Protein AF-A0A2W6ADD4-F1 (afdb_monomer)

Radius of gyration: 26.76 Å; Cα contacts (8 Å, |Δi|>4): 278; chains: 1; bounding box: 61×41×85 Å

Sequence (316 aa):
MDDDNEQGGQELDAAQREQVRQRAAQQLQIGQSLIGGGDAVAALSALTEAAYLFIGLRDEAAGEALNSLVGYIQDMGEEPFDTASQQMDEQHRAMLDQLVALLQQMEENEDEGPETAADLSPEVKAELLARGGQQLAEGREAASNGENGAALNSLVEAAAIYIALDDEHKEEALAAFVSLLQGLQPDDLNHLASQLDEQHQRWMMGIMSLLQQRTIEEHGPEIREAARNSLAQAQATEQAGDNSKALGLYAEAFSNAASLQDGELANQVLTSFGAMADRIGPGELAQAHEGLDERGKVAFQMLLSALAELRDPAKM

Foldseek 3Di:
DDDPPPPPDPPQPPVRLVVLLVQLVVLLVQLVVCQVVPLLLSNLLSLLSSLLSCVVSVHPCNVVSLCSNVVSDVVCDDVSNVVSLVVHPPVSNVSVVVVVVVVVVVVVCVVVVVPQLVNDDPVRLVVLLVLLVVLLVQLLVCLVVVVLLSNLQSLLSSLLSCVRHPPVCNVVSLVSNVVSVVVDDPVVVVVSLVVDDPVSVVSVVVSVVVVLVVCCVVCVVVLLVLLVVLQVVLVVCVVVVNNLSSLLSLLSSLVSCVSNVVVVSNVVSLVVVVVSCVVVDDVVLVVSLVVDDPSSVVSSVVSVVVNVVVVDPVND

Mean predicted aligned error: 16.84 Å

Nearest PDB structures (foldseek):
  6zc9-assembly1_A  TM=1.865E-01  e=6.544E-01  Homo sapiens
  6u1s-assembly1_A  TM=1.643E-01  e=1.856E+00  synthetic construct
  6gkf-assembly2_C  TM=1.783E-01  e=2.866E+00  Homo sapiens
  6bqt-assembly3_H  TM=2.008E-01  e=4.426E+00  Homo sapiens
  9f0l-assembly1_A  TM=1.645E-01  e=3.411E+00  synthetic construct

Secondary structure (DSSP, 8-state):
---S---S-----HHHHHHHHHHHHHHHHHHHHHTTTS-HHHHHHHHHHHHHHHHHHT-TTHHHHHHHHHHHHHHH-HHHHHHHHHHS-HHHHHHHHHHHHHHHHHHHTTTTSTT-TTTS-HHHHHHHHHHHHHHHHHHHHHHHTT-HHHHHHHHHHHHHHHHHH-HHHHHHHHHHHHHHHHHS-HHHHHHHHTTS-HHHHHHHHHHHHHHHHHHHHHHHHHHHHHHHHHHHHHHHHHHTT-HHHHHHHHHHHHHHHHHTT-HHHHHHHHHHHHHHHHHHHHHHHHHHHHTS-HHHHHHHHHHHHHHHHHT-TTT-

Solvent-accessible surface area (backbone atoms only — not comparable to full-atom values): 16666 Å² total; per-residue (Å²): 144,83,88,86,84,84,81,87,66,80,78,66,51,76,69,54,46,51,52,50,50,54,52,20,53,51,24,34,53,52,12,59,67,28,62,92,65,78,47,62,39,62,20,50,45,25,18,41,51,13,22,55,46,23,54,76,67,72,40,81,62,22,59,58,26,42,51,53,39,52,52,51,50,62,74,56,33,68,72,57,43,57,57,29,54,71,67,38,56,73,66,50,36,53,49,41,54,50,50,51,52,49,50,50,50,47,46,60,44,48,79,50,35,82,66,48,62,85,70,48,52,74,67,59,47,50,51,50,51,52,50,22,54,49,25,40,52,51,12,52,51,27,46,76,71,68,37,56,61,61,11,47,54,26,22,45,52,14,27,53,44,21,68,60,65,33,79,82,55,23,61,58,31,47,52,53,41,51,54,52,59,74,72,50,54,75,70,54,49,57,56,46,60,73,68,48,52,77,65,56,46,52,46,45,52,52,52,52,50,52,52,48,51,50,48,38,71,76,43,33,71,58,40,50,50,49,19,52,51,28,40,54,50,13,55,55,32,41,77,71,68,41,54,52,62,16,51,52,25,38,18,51,16,31,48,36,17,56,72,62,67,37,63,68,58,30,49,53,40,48,51,54,48,50,60,48,50,70,72,60,38,72,66,52,53,51,55,28,49,72,71,41,54,75,70,46,36,54,32,38,52,51,50,52,51,54,49,50,58,77,65,36,76,92,79,110

Structure (mmCIF, N/CA/C/O backbone):
data_AF-A0A2W6ADD4-F1
#
_entry.id   AF-A0A2W6ADD4-F1
#
loop_
_atom_site.group_PDB
_atom_site.id
_atom_site.type_symbol
_atom_site.label_atom_id
_atom_site.label_alt_id
_atom_site.label_comp_id
_atom_site.label_asym_id
_atom_site.label_entity_id
_atom_site.label_seq_id
_atom_site.pdbx_PDB_ins_code
_atom_site.Cartn_x
_atom_site.Cartn_y
_atom_site.Cartn_z
_atom_site.occupancy
_atom_site.B_iso_or_equiv
_atom_site.auth_seq_id
_atom_site.auth_comp_id
_atom_site.auth_asym_id
_atom_site.auth_atom_id
_atom_site.pdbx_PDB_model_num
ATOM 1 N N . MET A 1 1 ? 9.148 22.651 -47.128 1.00 50.41 1 MET A N 1
ATOM 2 C CA . MET A 1 1 ? 7.681 22.601 -46.937 1.00 50.41 1 MET A CA 1
ATOM 3 C C . MET A 1 1 ? 7.554 21.736 -45.718 1.00 50.41 1 MET A C 1
ATOM 5 O O . MET A 1 1 ? 7.445 20.526 -45.824 1.00 50.41 1 MET A O 1
ATOM 9 N N . ASP A 1 2 ? 7.761 22.399 -44.600 1.00 58.34 2 ASP A N 1
ATOM 10 C CA . ASP A 1 2 ? 7.870 21.893 -43.245 1.00 58.34 2 ASP A CA 1
ATOM 11 C C . ASP A 1 2 ? 7.025 22.925 -42.497 1.00 58.34 2 ASP A C 1
ATOM 13 O O . ASP A 1 2 ? 7.328 24.100 -42.704 1.00 58.34 2 ASP A O 1
ATOM 17 N N . ASP A 1 3 ? 5.905 22.519 -41.873 1.00 50.41 3 ASP A N 1
ATOM 18 C CA . ASP A 1 3 ? 5.153 23.276 -40.833 1.00 50.41 3 ASP A CA 1
ATOM 19 C C . ASP A 1 3 ? 3.720 22.752 -40.510 1.00 50.41 3 ASP A C 1
ATOM 21 O O . ASP A 1 3 ? 3.042 23.376 -39.705 1.00 50.41 3 ASP A O 1
ATOM 25 N N . ASP A 1 4 ? 3.225 21.611 -41.028 1.00 51.16 4 ASP A N 1
ATOM 26 C CA . ASP A 1 4 ? 1.797 21.227 -40.820 1.00 51.16 4 ASP A CA 1
ATOM 27 C C . ASP A 1 4 ? 1.523 19.935 -40.009 1.00 51.16 4 ASP A C 1
ATOM 29 O O . ASP A 1 4 ? 0.390 19.462 -39.984 1.00 51.16 4 ASP A O 1
ATOM 33 N N . ASN A 1 5 ? 2.506 19.361 -39.300 1.00 44.50 5 ASN A N 1
ATOM 34 C CA . ASN A 1 5 ? 2.311 18.115 -38.525 1.00 44.50 5 ASN A CA 1
ATOM 35 C C . ASN A 1 5 ? 2.503 18.255 -36.998 1.00 44.50 5 ASN A C 1
ATOM 37 O O . ASN A 1 5 ? 2.813 17.282 -36.316 1.00 44.50 5 ASN A O 1
ATOM 41 N N . GLU A 1 6 ? 2.254 19.445 -36.442 1.00 40.25 6 GLU A N 1
ATOM 42 C CA . GLU A 1 6 ? 2.190 19.704 -34.988 1.00 40.25 6 GLU A CA 1
ATOM 43 C C . GLU A 1 6 ? 0.741 19.724 -34.446 1.00 40.25 6 GLU A C 1
ATOM 45 O O . GLU A 1 6 ? 0.401 20.484 -33.544 1.00 40.25 6 GLU A O 1
ATOM 50 N N . GLN A 1 7 ? -0.157 18.892 -34.987 1.00 41.12 7 GLN A N 1
ATOM 51 C CA . GLN A 1 7 ? -1.558 18.792 -34.530 1.00 41.12 7 GLN A CA 1
ATOM 52 C C . GLN A 1 7 ? -1.854 17.546 -33.670 1.00 41.12 7 GLN A C 1
ATOM 54 O O . GLN A 1 7 ? -2.995 17.107 -33.576 1.00 41.12 7 GLN A O 1
ATOM 59 N N . GLY A 1 8 ? -0.835 16.975 -33.019 1.00 41.28 8 GLY A N 1
ATOM 60 C CA . GLY A 1 8 ? -0.955 15.763 -32.192 1.00 41.28 8 GLY A CA 1
ATOM 61 C C . GLY A 1 8 ? -1.254 15.981 -30.703 1.00 41.28 8 GLY A C 1
ATOM 62 O O . GLY A 1 8 ? -1.377 15.012 -29.964 1.00 41.28 8 GLY A O 1
ATOM 63 N N . GLY A 1 9 ? -1.374 17.223 -30.235 1.00 45.94 9 GLY A N 1
ATOM 64 C CA . GLY A 1 9 ? -1.637 17.491 -28.824 1.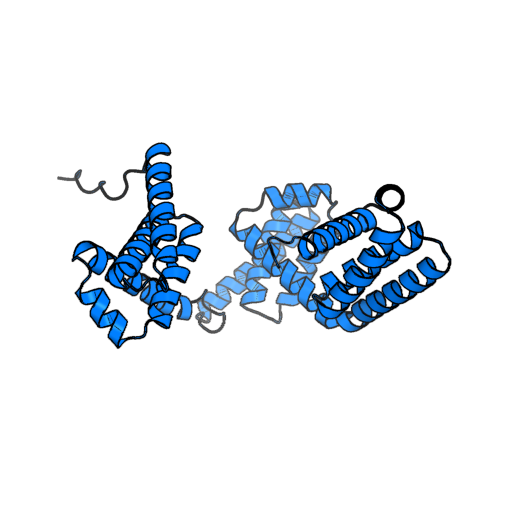00 45.94 9 GLY A CA 1
ATOM 65 C C . GLY A 1 9 ? -1.811 18.972 -28.555 1.00 45.94 9 GLY A C 1
ATOM 66 O O . GLY A 1 9 ? -0.893 19.625 -28.072 1.00 45.94 9 GLY A O 1
ATOM 67 N N . GLN A 1 10 ? -2.994 19.517 -28.846 1.00 50.41 10 GLN A N 1
ATOM 68 C CA . GLN A 1 10 ? -3.414 20.679 -28.069 1.00 50.41 10 GLN A CA 1
ATOM 69 C C . GLN A 1 10 ? -3.509 20.199 -26.623 1.00 50.41 10 GLN A C 1
ATOM 71 O O . GLN A 1 10 ? -4.363 19.370 -26.308 1.00 50.41 10 GLN A O 1
ATOM 76 N N . GLU A 1 11 ? -2.602 20.663 -25.762 1.00 58.38 11 GLU A N 1
ATOM 77 C CA . GLU A 1 11 ? -2.803 20.555 -24.323 1.00 58.38 11 GLU A CA 1
ATOM 78 C C . GLU A 1 11 ? -4.157 21.195 -24.024 1.00 58.38 11 GLU A C 1
ATOM 80 O O . GLU A 1 11 ? -4.334 22.407 -24.164 1.00 58.38 11 GLU A O 1
ATOM 85 N N . LEU A 1 12 ? -5.138 20.354 -23.694 1.00 66.31 12 LEU A N 1
ATOM 86 C CA . LEU A 1 12 ? -6.434 20.811 -23.226 1.00 66.31 12 LEU A CA 1
ATOM 87 C C . LEU A 1 12 ? -6.174 21.727 -22.032 1.00 66.31 12 LEU A C 1
ATOM 89 O O . LEU A 1 12 ? -5.508 21.328 -21.069 1.00 66.31 12 LEU A O 1
ATOM 93 N N . ASP A 1 13 ? -6.692 22.951 -22.092 1.00 85.12 13 ASP A N 1
ATOM 94 C CA . ASP A 1 13 ? -6.593 23.846 -20.949 1.00 85.12 13 ASP A CA 1
ATOM 95 C C . ASP A 1 13 ? -7.311 23.228 -19.731 1.00 85.12 13 ASP A C 1
ATOM 97 O O . ASP A 1 13 ? -8.134 22.312 -19.848 1.00 85.12 13 ASP A O 1
ATOM 101 N N . ALA A 1 14 ? -6.984 23.702 -18.527 1.00 80.75 14 ALA A N 1
ATOM 102 C CA . ALA A 1 14 ? -7.503 23.113 -17.292 1.00 80.75 14 ALA A CA 1
ATOM 103 C C . ALA A 1 14 ? -9.046 23.077 -17.235 1.00 80.75 14 ALA A C 1
ATOM 105 O O . ALA A 1 14 ? -9.615 22.166 -16.635 1.00 80.75 14 ALA A O 1
ATOM 106 N N . ALA A 1 15 ? -9.728 24.031 -17.880 1.00 83.94 15 ALA A N 1
ATOM 107 C CA . ALA A 1 15 ? -11.186 24.072 -17.916 1.00 83.94 15 ALA A CA 1
ATOM 108 C C . ALA A 1 15 ? -11.756 23.024 -18.883 1.00 83.94 15 ALA A C 1
ATOM 110 O O . ALA A 1 15 ? -12.748 22.370 -18.564 1.00 83.94 15 ALA A O 1
ATOM 111 N N . GLN A 1 16 ? -11.118 22.829 -20.037 1.00 83.44 16 GLN A N 1
ATOM 112 C CA . GLN A 1 16 ? -11.485 21.792 -20.998 1.00 83.44 16 GLN A CA 1
ATOM 113 C C . GLN A 1 16 ? -11.242 20.389 -20.436 1.00 83.44 16 GLN A C 1
ATOM 115 O O . GLN A 1 16 ? -12.119 19.536 -20.559 1.00 83.44 16 GLN A O 1
ATOM 120 N N . ARG A 1 17 ? -10.109 20.151 -19.759 1.00 85.94 17 ARG A N 1
ATOM 121 C CA . ARG A 1 17 ? -9.836 18.857 -19.103 1.00 85.94 17 ARG A CA 1
ATOM 122 C C . ARG A 1 17 ? -10.906 18.506 -18.079 1.00 85.94 17 ARG A C 1
ATOM 124 O O . ARG A 1 17 ? -11.413 17.390 -18.102 1.00 85.94 17 ARG A O 1
ATOM 131 N N . GLU A 1 18 ? -11.300 19.458 -17.235 1.00 91.44 18 GLU A N 1
ATOM 132 C CA . GLU A 1 18 ? -12.331 19.215 -16.222 1.00 91.44 18 GLU A CA 1
ATOM 133 C C . GLU A 1 18 ? -13.717 18.977 -16.847 1.00 91.44 18 GLU A C 1
ATOM 135 O O . GLU A 1 18 ? -14.455 18.113 -16.381 1.00 91.44 18 GLU A O 1
ATOM 140 N N . GLN A 1 19 ? -14.067 19.660 -17.944 1.00 92.12 19 GLN A N 1
ATOM 141 C CA . GLN A 1 19 ? -15.311 19.376 -18.678 1.00 92.12 19 GLN A CA 1
ATOM 142 C C . GLN A 1 19 ? -15.322 17.963 -19.273 1.00 92.12 19 GLN A C 1
ATOM 144 O O . GLN A 1 19 ? -16.330 17.259 -19.183 1.00 92.12 19 GLN A O 1
ATOM 149 N N . VAL A 1 20 ? -14.203 17.533 -19.864 1.00 90.25 20 VAL A N 1
ATOM 150 C CA . VAL A 1 20 ? -14.056 16.172 -20.397 1.00 90.25 20 VAL A CA 1
ATOM 151 C C . VAL A 1 20 ? -14.121 15.145 -19.264 1.00 90.25 20 VAL A C 1
ATOM 153 O O . VAL A 1 20 ? -14.808 14.136 -19.410 1.00 90.25 20 VAL A O 1
ATOM 156 N N . ARG A 1 21 ? -13.506 15.433 -18.111 1.00 93.88 21 ARG A N 1
ATOM 157 C CA . ARG A 1 21 ? -13.534 14.572 -16.920 1.00 93.88 21 ARG A CA 1
ATOM 158 C C . ARG A 1 21 ? -14.950 14.404 -16.372 1.00 93.88 21 ARG A C 1
ATOM 160 O O . ARG A 1 21 ? -15.384 13.287 -16.114 1.00 93.88 21 ARG A O 1
ATOM 167 N N . GLN A 1 22 ? -15.704 15.498 -16.253 1.00 95.69 22 GLN A N 1
ATOM 168 C CA . GLN A 1 22 ? -17.101 15.466 -15.805 1.00 95.69 22 GLN A CA 1
ATOM 169 C C . GLN A 1 22 ? -17.994 14.680 -16.767 1.00 95.69 22 GLN A C 1
ATOM 171 O O . GLN A 1 22 ? -18.840 13.906 -16.321 1.00 95.69 22 GLN A O 1
ATOM 176 N N . ARG A 1 23 ? -17.781 14.829 -18.081 1.00 95.44 23 ARG A N 1
ATOM 177 C CA . ARG A 1 23 ? -18.477 14.026 -19.095 1.00 95.44 23 ARG A CA 1
ATOM 178 C C . ARG A 1 23 ? -18.142 12.540 -18.960 1.00 95.44 23 ARG A C 1
ATOM 180 O O . ARG A 1 23 ? -19.059 11.727 -18.977 1.00 95.44 23 ARG A O 1
ATOM 187 N N . ALA A 1 24 ? -16.867 12.189 -18.804 1.00 93.19 24 ALA A N 1
ATOM 188 C CA . ALA A 1 24 ? -16.433 10.804 -18.629 1.00 93.19 24 ALA A CA 1
ATOM 189 C C . ALA A 1 24 ? -17.061 10.170 -17.375 1.00 93.19 24 ALA A C 1
ATOM 191 O O . ALA A 1 24 ? -17.636 9.087 -17.451 1.00 93.19 24 ALA A O 1
ATOM 192 N N . ALA A 1 25 ? -17.063 10.895 -16.250 1.00 94.19 25 ALA A N 1
ATOM 193 C CA . ALA A 1 25 ? -17.703 10.457 -15.010 1.00 94.19 25 ALA A CA 1
ATOM 194 C C . ALA A 1 25 ? -19.222 10.274 -15.164 1.00 94.19 25 ALA A C 1
ATOM 196 O O . ALA A 1 25 ? -19.788 9.304 -14.661 1.00 94.19 25 ALA A O 1
ATOM 197 N N . GLN A 1 26 ? -19.891 11.177 -15.888 1.00 96.19 26 GLN A N 1
ATOM 198 C CA . GLN A 1 26 ? -21.316 11.044 -16.182 1.00 96.19 26 GLN A CA 1
ATOM 199 C C . GLN A 1 26 ? -21.600 9.797 -17.029 1.00 96.19 26 GLN A C 1
ATOM 201 O O . GLN A 1 26 ? -22.556 9.078 -16.742 1.00 96.19 26 GLN A O 1
ATOM 206 N N . GLN A 1 27 ? -20.774 9.520 -18.042 1.00 95.69 27 GLN A N 1
ATOM 207 C CA . GLN A 1 27 ? -20.933 8.328 -18.876 1.00 95.69 27 GLN A CA 1
ATOM 208 C C . GLN A 1 27 ? -20.679 7.038 -18.095 1.00 95.69 27 GLN A C 1
ATOM 210 O O . GLN A 1 27 ? -21.432 6.079 -18.255 1.00 95.69 27 GLN A O 1
ATOM 215 N N . LEU A 1 28 ? -19.706 7.033 -17.180 1.00 95.25 28 LEU A N 1
ATOM 216 C CA . LEU A 1 28 ? -19.462 5.895 -16.297 1.00 95.25 28 LEU A CA 1
ATOM 217 C C . LEU A 1 28 ? -20.690 5.590 -15.426 1.00 95.25 28 LEU A C 1
ATOM 219 O O . LEU A 1 28 ? -21.149 4.450 -15.386 1.00 95.25 28 LEU A O 1
ATOM 223 N N . GLN A 1 29 ? -21.278 6.615 -14.800 1.00 95.25 29 GLN A N 1
ATOM 224 C CA . GLN A 1 29 ? -22.491 6.465 -13.986 1.00 95.25 29 GLN A CA 1
ATOM 225 C C . GLN A 1 29 ? -23.691 5.978 -14.807 1.00 95.25 29 GLN A C 1
ATOM 227 O O . GLN A 1 29 ? -24.444 5.120 -14.345 1.00 95.25 29 GLN A O 1
ATOM 232 N N . ILE A 1 30 ? -23.874 6.503 -16.026 1.00 94.00 30 ILE A N 1
ATOM 233 C CA . ILE A 1 30 ? -24.927 6.044 -16.943 1.00 94.00 30 ILE A CA 1
ATOM 234 C C . ILE A 1 30 ? -24.711 4.566 -17.262 1.00 94.00 30 ILE A C 1
ATOM 236 O O . ILE A 1 30 ? -25.624 3.769 -17.056 1.00 94.00 30 ILE A O 1
ATOM 240 N N . GLY A 1 31 ? -23.502 4.201 -17.691 1.00 92.81 31 GLY A N 1
ATOM 241 C CA . GLY A 1 31 ? -23.127 2.831 -18.015 1.00 92.81 31 GLY A CA 1
ATOM 242 C C . GLY A 1 31 ? -23.414 1.868 -16.867 1.00 92.81 31 GLY A C 1
ATOM 243 O O . GLY A 1 31 ? -24.175 0.922 -17.048 1.00 92.81 31 GLY A O 1
ATOM 244 N N . GLN A 1 32 ? -22.910 2.168 -15.666 1.00 92.88 32 GLN A N 1
ATOM 245 C CA . GLN A 1 32 ? -23.131 1.365 -14.457 1.00 92.88 32 GLN A CA 1
ATOM 246 C C . GLN A 1 32 ? -24.617 1.244 -14.088 1.00 92.88 32 GLN A C 1
ATOM 248 O O . GLN A 1 32 ? -25.069 0.167 -13.708 1.00 92.88 32 GLN A O 1
ATOM 253 N N . SER A 1 33 ? -25.406 2.314 -14.240 1.00 94.12 33 SER A N 1
ATOM 254 C CA . SER A 1 33 ? -26.847 2.278 -13.943 1.00 94.12 33 SER A CA 1
ATOM 255 C C . SER A 1 33 ? -27.655 1.390 -14.897 1.00 94.12 33 SER A C 1
ATOM 257 O O . SER A 1 33 ? -28.749 0.944 -14.548 1.00 94.12 33 SER A O 1
ATOM 259 N N . LEU A 1 34 ? -27.131 1.144 -16.101 1.00 90.75 34 LEU A N 1
ATOM 260 C CA . LEU A 1 34 ? -27.766 0.320 -17.128 1.00 90.75 34 LEU A CA 1
ATOM 261 C C . LEU A 1 34 ? -27.364 -1.161 -17.023 1.00 90.75 34 LEU A C 1
ATOM 263 O O . LEU A 1 34 ? -28.050 -2.018 -17.593 1.00 90.75 34 LEU A O 1
ATOM 267 N N . ILE A 1 35 ? -26.321 -1.486 -16.249 1.00 88.19 35 ILE A N 1
ATOM 268 C CA . ILE A 1 35 ? -25.943 -2.866 -15.920 1.00 88.19 35 ILE A CA 1
ATOM 269 C C . ILE A 1 35 ? -27.093 -3.507 -15.125 1.00 88.19 35 ILE A C 1
ATOM 271 O O . ILE A 1 35 ? -27.496 -3.031 -14.067 1.00 88.19 35 ILE A O 1
ATOM 275 N N . GLY A 1 36 ? -27.679 -4.577 -15.671 1.00 77.25 36 GLY A N 1
ATOM 276 C CA . GLY A 1 36 ? -28.875 -5.231 -15.116 1.00 77.25 36 GLY A CA 1
ATOM 277 C C . GLY A 1 36 ? -30.218 -4.596 -15.516 1.00 77.25 36 GLY A C 1
ATOM 278 O O . GLY A 1 36 ? -31.266 -5.178 -15.239 1.00 77.25 36 GLY A O 1
ATOM 279 N N . GLY A 1 37 ? -30.206 -3.447 -16.207 1.00 72.56 37 GLY A N 1
ATOM 280 C CA . GLY A 1 37 ? -31.395 -2.710 -16.665 1.00 72.56 37 GLY A CA 1
ATOM 281 C C . GLY A 1 37 ? -31.945 -3.120 -18.041 1.00 72.56 37 GLY A C 1
ATOM 282 O O . GLY A 1 37 ? -33.070 -2.754 -18.378 1.00 72.56 37 GLY A O 1
ATOM 283 N N . GLY A 1 38 ? -31.194 -3.908 -18.820 1.00 72.50 38 GLY A N 1
ATOM 284 C CA . GLY A 1 38 ? -31.666 -4.579 -20.043 1.00 72.50 38 GLY A CA 1
ATOM 285 C C . GLY A 1 38 ? -31.328 -3.913 -21.386 1.00 72.50 38 GLY A C 1
ATOM 286 O O . GLY A 1 38 ? -31.614 -4.514 -22.419 1.00 72.50 38 GLY A O 1
ATOM 287 N N . ASP A 1 39 ? -30.699 -2.734 -21.404 1.00 90.06 39 ASP A N 1
ATOM 288 C CA . ASP A 1 39 ? -30.216 -2.089 -22.639 1.00 90.06 39 ASP A CA 1
ATOM 289 C C . ASP A 1 39 ? -28.691 -2.225 -22.762 1.00 90.06 39 ASP A C 1
ATOM 291 O O . ASP A 1 39 ? -27.919 -1.347 -22.370 1.00 90.06 39 ASP A O 1
ATOM 295 N N . ALA A 1 40 ? -28.269 -3.379 -23.281 1.00 89.94 40 ALA A N 1
ATOM 296 C CA . ALA A 1 40 ? -26.863 -3.738 -23.441 1.00 89.94 40 ALA A CA 1
ATOM 297 C C . ALA A 1 40 ? -26.096 -2.786 -24.368 1.00 89.94 40 ALA A C 1
ATOM 299 O O . ALA A 1 40 ? -24.922 -2.513 -24.130 1.00 89.94 40 ALA A O 1
ATOM 300 N N . VAL A 1 41 ? -26.761 -2.251 -25.396 1.00 93.88 41 VAL A N 1
ATOM 301 C CA . VAL A 1 41 ? -26.143 -1.330 -26.358 1.00 93.88 41 VAL A CA 1
ATOM 302 C C . VAL A 1 41 ? -25.855 0.006 -25.683 1.00 93.88 41 VAL A C 1
ATOM 304 O O . VAL A 1 41 ? -24.739 0.509 -25.773 1.00 93.88 41 VAL A O 1
ATOM 307 N N . ALA A 1 42 ? -26.828 0.566 -24.959 1.00 91.25 42 ALA A N 1
ATOM 308 C CA . ALA A 1 42 ? -26.635 1.824 -24.245 1.00 91.25 42 ALA A CA 1
ATOM 309 C C . ALA A 1 42 ? -25.587 1.705 -23.125 1.00 91.25 42 ALA A C 1
ATOM 311 O O . ALA A 1 42 ? -24.764 2.608 -22.962 1.00 91.25 42 ALA A O 1
ATOM 312 N N . ALA A 1 43 ? -25.582 0.586 -22.392 1.00 91.81 43 ALA A N 1
ATOM 313 C CA . ALA A 1 43 ? -24.580 0.312 -21.365 1.00 91.81 43 ALA A CA 1
ATOM 314 C C . ALA A 1 43 ? -23.165 0.219 -21.960 1.00 91.81 43 ALA A C 1
ATOM 316 O O . ALA A 1 43 ? -22.262 0.914 -21.493 1.00 91.81 43 ALA A O 1
ATOM 317 N N . LEU A 1 44 ? -22.977 -0.571 -23.027 1.00 92.00 44 LEU A N 1
ATOM 318 C CA . LEU A 1 44 ? -21.680 -0.705 -23.696 1.00 92.00 44 LEU A CA 1
ATOM 319 C C . LEU A 1 44 ? -21.192 0.624 -24.276 1.00 92.00 44 LEU A C 1
ATOM 321 O O . LEU A 1 44 ? -20.032 0.973 -24.069 1.00 92.00 44 LEU A O 1
ATOM 325 N N . SER A 1 45 ? -22.054 1.395 -24.943 1.00 92.56 45 SER A N 1
ATOM 326 C CA . SER A 1 45 ? -21.678 2.702 -25.499 1.00 92.56 45 SER A CA 1
ATOM 327 C C . SER A 1 45 ? -21.222 3.684 -24.419 1.00 92.56 45 SER A C 1
ATOM 329 O O . SER A 1 45 ? -20.177 4.315 -24.577 1.00 92.56 45 SER A O 1
ATOM 331 N N . ALA A 1 46 ? -21.952 3.777 -23.304 1.00 92.00 46 ALA A N 1
ATOM 332 C CA . ALA A 1 46 ? -21.611 4.685 -22.210 1.00 92.00 46 ALA A CA 1
ATOM 333 C C . ALA A 1 46 ? -20.301 4.283 -21.507 1.00 92.00 46 ALA A C 1
ATOM 335 O O . ALA A 1 46 ? -19.438 5.129 -21.276 1.00 92.00 46 ALA A O 1
ATOM 336 N N . LEU A 1 47 ? -20.107 2.989 -21.222 1.00 90.75 47 LEU A N 1
ATOM 337 C CA . LEU A 1 47 ? -18.877 2.487 -20.596 1.00 90.75 47 LEU A CA 1
ATOM 338 C C . LEU A 1 47 ? -17.655 2.636 -21.517 1.00 90.75 47 LEU A C 1
ATOM 340 O O . LEU A 1 47 ? -16.589 3.052 -21.064 1.00 90.75 47 LEU A O 1
ATOM 344 N N . THR A 1 48 ? -17.823 2.372 -22.816 1.00 90.50 48 THR A N 1
ATOM 345 C CA . THR A 1 48 ? -16.783 2.563 -23.840 1.00 90.50 48 THR A CA 1
ATOM 346 C C . THR A 1 48 ? -16.361 4.029 -23.927 1.00 90.50 48 THR A C 1
ATOM 348 O O . THR A 1 48 ? -15.170 4.340 -23.902 1.00 90.50 48 THR A O 1
ATOM 351 N N . GLU A 1 49 ? -17.326 4.951 -23.991 1.00 89.81 49 GLU A N 1
ATOM 352 C CA . GLU A 1 49 ? -17.032 6.382 -24.062 1.00 89.81 49 GLU A CA 1
ATOM 353 C C . GLU A 1 49 ? -16.333 6.876 -22.787 1.00 89.81 49 GLU A C 1
ATOM 355 O O . GLU A 1 49 ? -15.355 7.620 -22.869 1.00 89.81 49 GLU A O 1
ATOM 360 N N . ALA A 1 50 ? -16.787 6.438 -21.609 1.00 89.00 50 ALA A N 1
ATOM 361 C CA . ALA A 1 50 ? -16.162 6.791 -20.339 1.00 89.00 50 ALA A CA 1
ATOM 362 C C . ALA A 1 50 ? -14.690 6.354 -20.281 1.00 89.00 50 ALA A C 1
ATOM 364 O O . ALA A 1 50 ? -13.817 7.177 -19.998 1.00 89.00 50 ALA A O 1
ATOM 365 N N . ALA A 1 51 ? -14.409 5.086 -20.601 1.00 82.94 51 ALA A N 1
ATOM 366 C CA . ALA A 1 51 ? -13.054 4.542 -20.607 1.00 82.94 51 ALA A CA 1
ATOM 367 C C . ALA A 1 51 ? -12.146 5.290 -21.596 1.00 82.94 51 ALA A C 1
ATOM 369 O O . ALA A 1 51 ? -11.051 5.719 -21.231 1.00 82.94 51 ALA A O 1
ATOM 370 N N .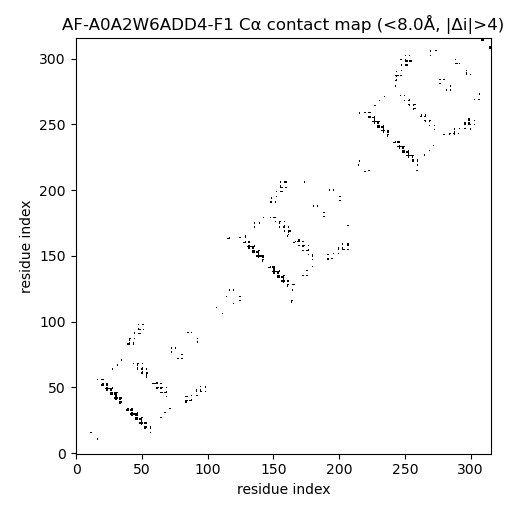 TYR A 1 52 ? -12.628 5.539 -22.817 1.00 85.94 52 TYR A N 1
ATOM 371 C CA . TYR A 1 52 ? -11.872 6.268 -23.835 1.00 85.94 52 TYR A CA 1
ATOM 372 C C . TYR A 1 52 ? -11.508 7.695 -23.388 1.00 85.94 52 TYR A C 1
ATOM 374 O O . TYR A 1 52 ? -10.363 8.131 -23.534 1.00 85.94 52 TYR A O 1
ATOM 382 N N . LEU A 1 53 ? -12.464 8.429 -22.806 1.00 82.62 53 LEU A N 1
ATOM 383 C CA . LEU A 1 53 ? -12.234 9.799 -22.341 1.00 82.62 53 LEU A CA 1
ATOM 384 C C . LEU A 1 53 ? -11.260 9.857 -21.153 1.00 82.62 53 LEU A C 1
ATOM 386 O O . LEU A 1 53 ? -10.380 10.719 -21.144 1.00 82.62 53 LEU A O 1
ATOM 390 N N . PHE A 1 54 ? -11.373 8.950 -20.177 1.00 84.00 54 PHE A N 1
ATOM 391 C CA . PHE A 1 54 ? -10.450 8.912 -19.037 1.00 84.00 54 PHE A CA 1
ATOM 392 C C . PHE A 1 54 ? -9.019 8.533 -19.448 1.00 84.00 54 PHE A C 1
ATOM 394 O O . PHE A 1 54 ? -8.070 9.156 -18.966 1.00 84.00 54 PHE A O 1
ATOM 401 N N . ILE A 1 55 ? -8.848 7.602 -20.394 1.00 76.56 55 ILE A N 1
ATOM 402 C CA . ILE A 1 55 ? -7.529 7.255 -20.955 1.00 76.56 55 ILE A CA 1
ATOM 403 C C . ILE A 1 55 ? -6.909 8.461 -21.665 1.00 76.56 55 ILE A C 1
ATOM 405 O O . ILE A 1 55 ? -5.750 8.799 -21.417 1.00 76.56 55 ILE A O 1
ATOM 409 N N . GLY A 1 56 ? -7.688 9.168 -22.491 1.00 74.56 56 GLY A N 1
ATOM 410 C CA . GLY A 1 56 ? -7.226 10.383 -23.166 1.00 74.56 56 GLY A CA 1
ATOM 411 C C . GLY A 1 56 ? -6.791 11.493 -22.199 1.00 74.56 56 GLY A C 1
ATOM 412 O O . GLY A 1 56 ? -5.885 12.267 -22.511 1.00 74.56 56 GLY A O 1
ATOM 413 N N . LEU A 1 57 ? -7.393 11.551 -21.007 1.00 79.44 57 LEU A N 1
ATOM 414 C CA . LEU A 1 57 ? -7.034 12.496 -19.945 1.00 79.44 57 LEU A CA 1
ATOM 415 C C . LEU A 1 57 ? -5.871 12.042 -19.053 1.00 79.44 57 LEU A C 1
ATOM 417 O O . LEU A 1 57 ? -5.363 12.879 -18.294 1.00 79.44 57 LEU A O 1
ATOM 421 N N . ARG A 1 58 ? -5.452 10.771 -19.154 1.00 77.44 58 ARG A N 1
ATOM 422 C CA . ARG A 1 58 ? -4.532 10.094 -18.220 1.00 77.44 58 ARG A CA 1
ATOM 423 C C . ARG A 1 58 ? -5.021 10.184 -16.772 1.00 77.44 58 ARG A C 1
ATOM 425 O O . ARG A 1 58 ? -4.252 10.502 -15.869 1.00 77.44 58 ARG A O 1
ATOM 432 N N . ASP A 1 59 ? -6.321 9.997 -16.586 1.00 83.69 59 ASP A N 1
ATOM 433 C CA . ASP A 1 59 ? -6.986 10.103 -15.289 1.00 83.69 59 ASP A CA 1
ATOM 434 C C . ASP A 1 59 ? -6.943 8.759 -14.541 1.00 83.69 59 ASP A C 1
ATOM 436 O O . ASP A 1 59 ? -7.060 7.699 -15.159 1.00 83.69 59 ASP A O 1
ATOM 440 N N . GLU A 1 60 ? -6.800 8.792 -13.215 1.00 81.31 60 GLU A N 1
ATOM 441 C CA . GLU A 1 60 ? -6.767 7.587 -12.370 1.00 81.31 60 GLU A CA 1
ATOM 442 C C . GLU A 1 60 ? -8.073 6.772 -12.441 1.00 81.31 60 GLU A C 1
ATOM 444 O O . GLU A 1 60 ? -8.048 5.547 -12.315 1.00 81.31 60 GLU A O 1
ATOM 449 N N . ALA A 1 61 ? -9.203 7.421 -12.750 1.00 81.06 61 ALA A N 1
ATOM 450 C CA . ALA A 1 61 ? -10.496 6.764 -12.933 1.00 81.06 61 ALA A CA 1
ATOM 451 C C . ALA A 1 61 ? -10.584 5.907 -14.214 1.00 81.06 61 ALA A C 1
ATOM 453 O O . ALA A 1 61 ? -11.559 5.173 -14.397 1.00 81.06 61 ALA A O 1
ATOM 454 N N . ALA A 1 62 ? -9.572 5.947 -15.095 1.00 73.88 62 ALA A N 1
ATOM 455 C CA . ALA A 1 62 ? -9.511 5.082 -16.274 1.00 73.88 62 ALA A CA 1
ATOM 456 C C . ALA A 1 62 ? -9.584 3.594 -15.896 1.00 73.88 62 ALA A C 1
ATOM 458 O O . ALA A 1 62 ? -10.278 2.831 -16.567 1.00 73.88 62 ALA A O 1
ATOM 459 N N . GLY A 1 63 ? -8.939 3.197 -14.792 1.00 70.25 63 GLY A N 1
ATOM 460 C CA . GLY A 1 63 ? -8.976 1.818 -14.300 1.00 70.25 63 GLY A CA 1
ATOM 461 C C . GLY A 1 63 ? -10.379 1.371 -13.882 1.00 70.25 63 GLY A C 1
ATOM 462 O O . GLY A 1 63 ? -10.805 0.273 -14.228 1.00 70.25 63 GLY A O 1
ATOM 463 N N . GLU A 1 64 ? -11.143 2.228 -13.199 1.00 86.50 64 GLU A N 1
ATOM 464 C CA . GLU A 1 64 ? -12.525 1.921 -12.798 1.00 86.50 64 GLU A CA 1
ATOM 465 C C . GLU A 1 64 ? -13.451 1.774 -14.014 1.00 86.50 64 GLU A C 1
ATOM 467 O O . GLU A 1 64 ? -14.258 0.840 -14.083 1.00 86.50 64 GLU A O 1
ATOM 472 N N . ALA A 1 65 ? -13.317 2.675 -14.991 1.00 81.12 65 ALA A N 1
ATOM 473 C CA . ALA A 1 65 ? -14.110 2.633 -16.213 1.00 81.12 65 ALA A CA 1
ATOM 474 C C . ALA A 1 65 ? -13.800 1.389 -17.060 1.00 81.12 65 ALA A C 1
ATOM 476 O O . ALA A 1 65 ? -14.726 0.729 -17.533 1.00 81.12 65 ALA A O 1
ATOM 477 N N . LEU A 1 66 ? -12.517 1.028 -17.192 1.00 81.38 66 LEU A N 1
ATOM 478 C CA . LEU A 1 66 ? -12.086 -0.195 -17.872 1.00 81.38 66 LEU A CA 1
ATOM 479 C C . LEU A 1 66 ? -12.573 -1.453 -17.146 1.00 81.38 66 LEU A C 1
ATOM 481 O O . LEU A 1 66 ? -13.152 -2.323 -17.789 1.00 81.38 66 LEU A O 1
ATOM 485 N N . ASN A 1 67 ? -12.435 -1.526 -15.820 1.00 83.94 67 ASN A N 1
ATOM 486 C CA . ASN A 1 67 ? -12.929 -2.661 -15.033 1.00 83.94 67 ASN A CA 1
ATOM 487 C C . ASN A 1 67 ? -14.449 -2.825 -15.155 1.00 83.94 67 ASN A C 1
ATOM 489 O O . ASN A 1 67 ? -14.941 -3.944 -15.285 1.00 83.94 67 ASN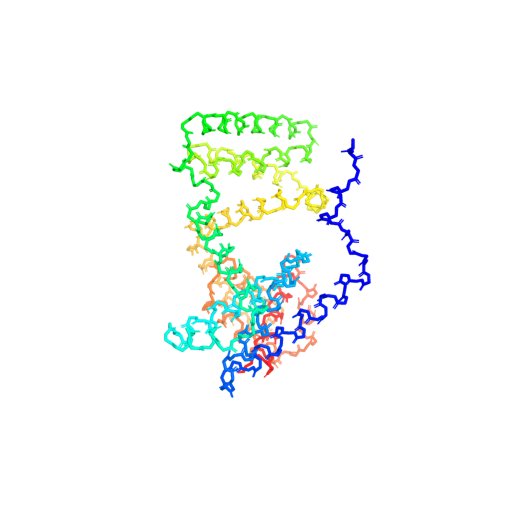 A O 1
ATOM 493 N N . SER A 1 68 ? -15.194 -1.715 -15.163 1.00 87.69 68 SER A N 1
ATOM 494 C CA . SER A 1 68 ? -16.647 -1.733 -15.363 1.00 87.69 68 SER A CA 1
ATOM 495 C C . SER A 1 68 ? -17.021 -2.235 -16.763 1.00 87.69 68 SER A C 1
ATOM 497 O O . SER A 1 68 ? -17.941 -3.039 -16.898 1.00 87.69 68 SER A O 1
ATOM 499 N N . LEU A 1 69 ? -16.304 -1.793 -17.804 1.00 87.19 69 LEU A N 1
ATOM 500 C CA . LEU A 1 69 ? -16.515 -2.229 -19.188 1.00 87.19 69 LEU A CA 1
ATOM 501 C C . LEU A 1 69 ? -16.186 -3.716 -19.375 1.00 87.19 69 LEU A C 1
ATOM 503 O O . LEU A 1 69 ? -17.013 -4.466 -19.888 1.00 87.19 69 LEU A O 1
ATOM 507 N N . VAL A 1 70 ? -15.001 -4.147 -18.939 1.00 85.31 70 VAL A N 1
ATOM 508 C CA . VAL A 1 70 ? -14.522 -5.530 -19.078 1.00 85.31 70 VAL A CA 1
ATOM 509 C C . VAL A 1 70 ? -15.389 -6.487 -18.270 1.00 85.31 70 VAL A C 1
ATOM 511 O O . VAL A 1 70 ? -15.847 -7.489 -18.815 1.00 85.31 70 VAL A O 1
ATOM 514 N N . GLY A 1 71 ? -15.679 -6.153 -17.008 1.00 85.44 71 GLY A N 1
ATOM 515 C CA . GLY A 1 71 ? -16.572 -6.949 -16.168 1.00 85.44 71 GLY A CA 1
ATOM 516 C C . GLY A 1 71 ? -17.953 -7.104 -16.804 1.00 85.44 71 GLY A C 1
ATOM 517 O O . GLY A 1 71 ? -18.479 -8.210 -16.876 1.00 85.44 71 GLY A O 1
ATOM 518 N N . TYR A 1 72 ? -18.499 -6.026 -17.378 1.00 91.75 72 TYR A N 1
ATOM 519 C CA . TYR A 1 72 ? -19.788 -6.097 -18.061 1.00 91.75 72 TYR A CA 1
ATOM 520 C C . TYR A 1 72 ? -19.759 -6.965 -19.328 1.00 91.75 72 TYR A C 1
ATOM 522 O O . TYR A 1 72 ? -20.689 -7.738 -19.550 1.00 91.75 72 TYR A O 1
ATOM 530 N N . ILE A 1 73 ? -18.701 -6.883 -20.144 1.00 88.25 73 ILE A N 1
ATOM 531 C CA . ILE A 1 73 ? -18.525 -7.744 -21.329 1.00 88.25 73 ILE A CA 1
ATOM 532 C C . ILE A 1 73 ? -18.439 -9.223 -20.915 1.00 88.25 73 ILE A C 1
ATOM 534 O O . ILE A 1 73 ? -19.098 -10.069 -21.522 1.00 88.25 73 ILE A O 1
ATOM 538 N N . GLN A 1 74 ? -17.676 -9.533 -19.860 1.00 85.81 74 GLN A N 1
ATOM 539 C CA . GLN A 1 74 ? -17.525 -10.894 -19.334 1.00 85.81 74 GLN A CA 1
ATOM 540 C C . GLN A 1 74 ? -18.845 -11.459 -18.798 1.00 85.81 74 GLN A C 1
ATOM 542 O O . GLN A 1 74 ? -19.199 -12.596 -19.115 1.00 85.81 74 GLN A O 1
ATOM 547 N N . ASP A 1 75 ? -19.598 -10.655 -18.044 1.00 90.19 75 ASP A N 1
ATOM 548 C CA . ASP A 1 75 ? -20.899 -11.045 -17.493 1.00 90.19 75 ASP A CA 1
ATOM 549 C C . ASP A 1 75 ? -21.956 -11.262 -18.586 1.00 90.19 75 ASP A C 1
ATOM 551 O O . ASP A 1 75 ? -22.851 -12.100 -18.438 1.00 90.19 75 ASP A O 1
ATOM 555 N N . MET A 1 76 ? -21.874 -10.510 -19.689 1.00 90.00 76 MET A N 1
ATOM 556 C CA . MET A 1 76 ? -22.830 -10.602 -20.792 1.00 90.00 76 MET A CA 1
ATOM 557 C C . MET A 1 76 ? -22.640 -11.871 -21.635 1.00 90.00 76 MET A C 1
ATOM 559 O O . MET A 1 76 ? -23.620 -12.437 -22.123 1.00 90.00 76 MET A O 1
ATOM 563 N N . GLY A 1 77 ? -21.395 -12.328 -21.789 1.00 87.50 77 GLY A N 1
ATOM 564 C CA . GLY A 1 77 ? -21.026 -13.446 -22.655 1.00 87.50 77 GLY A CA 1
ATOM 565 C C . GLY A 1 77 ? -20.905 -13.066 -24.138 1.00 87.50 77 GLY A C 1
ATOM 566 O O . GLY A 1 77 ? -21.401 -12.034 -24.587 1.00 87.50 77 GLY A O 1
ATOM 567 N N . GLU A 1 78 ? -20.244 -13.936 -24.907 1.00 88.69 78 GLU A N 1
ATOM 568 C CA . GLU A 1 78 ? -19.816 -13.690 -26.296 1.00 88.69 78 GLU A CA 1
ATOM 569 C C . GLU A 1 78 ? -20.985 -13.425 -27.264 1.00 88.69 78 GLU A C 1
ATOM 571 O O . GLU A 1 78 ? -21.013 -12.394 -27.930 1.00 88.69 78 GLU A O 1
ATOM 576 N N . GLU A 1 79 ? -22.002 -14.296 -27.307 1.00 88.38 79 GLU A N 1
ATOM 577 C CA . GLU A 1 79 ? -23.130 -14.142 -28.246 1.00 88.38 79 GLU A CA 1
ATOM 578 C C . GLU A 1 79 ? -23.958 -12.851 -28.009 1.00 88.38 79 GLU A C 1
ATOM 580 O O . GLU A 1 79 ? -24.278 -12.144 -28.978 1.00 88.38 79 GLU A O 1
ATOM 585 N N . PRO A 1 80 ? -24.325 -12.491 -26.758 1.00 87.69 80 PRO A N 1
ATOM 586 C CA . PRO A 1 80 ? -24.963 -11.204 -26.477 1.00 87.69 80 PRO A CA 1
ATOM 587 C C . PRO A 1 80 ? -24.074 -9.994 -26.777 1.00 87.69 80 PRO A C 1
ATOM 589 O O . PRO A 1 80 ? -24.574 -8.999 -27.309 1.00 87.69 80 PRO A O 1
ATOM 592 N N . PHE A 1 81 ? -22.773 -10.083 -26.486 1.00 90.75 81 PHE A N 1
ATOM 593 C CA . PHE A 1 81 ? -21.805 -9.029 -26.777 1.00 90.75 81 PHE A CA 1
ATOM 594 C C . PHE A 1 81 ? -21.676 -8.773 -28.283 1.00 90.75 81 PHE A C 1
ATOM 596 O O . PHE A 1 81 ? -21.772 -7.626 -28.721 1.00 90.75 81 PHE A O 1
ATOM 603 N N . ASP A 1 82 ? -21.552 -9.822 -29.097 1.00 91.31 82 ASP A N 1
ATOM 604 C CA . ASP A 1 82 ? -21.507 -9.719 -30.560 1.00 91.31 82 ASP A CA 1
ATOM 605 C C . ASP A 1 82 ? -22.763 -9.045 -31.118 1.00 91.31 82 ASP A C 1
ATOM 607 O O . ASP A 1 82 ? -22.705 -8.216 -32.029 1.00 91.31 82 ASP A O 1
ATOM 611 N N . THR A 1 83 ? -23.921 -9.379 -30.550 1.00 91.56 83 THR A N 1
ATOM 612 C CA . THR A 1 83 ? -25.195 -8.790 -30.965 1.00 91.56 83 THR A CA 1
ATOM 613 C C . THR A 1 83 ? -25.275 -7.310 -30.588 1.00 91.56 83 THR A C 1
ATOM 615 O O . THR A 1 83 ? -25.704 -6.493 -31.405 1.00 91.56 83 THR A O 1
ATOM 618 N N . ALA A 1 84 ? -24.867 -6.950 -29.369 1.00 88.75 84 ALA A N 1
ATOM 619 C CA . ALA A 1 84 ? -24.917 -5.576 -28.883 1.00 88.75 84 ALA A CA 1
ATOM 620 C C . ALA A 1 84 ? -23.877 -4.680 -29.579 1.00 88.75 84 ALA A C 1
ATOM 622 O O . ALA A 1 84 ? -24.214 -3.581 -30.015 1.00 88.75 84 ALA A O 1
ATOM 623 N N . SER A 1 85 ? -22.650 -5.166 -29.780 1.00 89.62 85 SER A N 1
ATOM 624 C CA . SER A 1 85 ? -21.573 -4.437 -30.468 1.00 89.62 85 SER A CA 1
ATOM 625 C C . SER A 1 85 ? -21.886 -4.157 -31.942 1.00 89.62 85 SER A C 1
ATOM 627 O O . SER A 1 85 ? -21.550 -3.094 -32.461 1.00 89.62 85 SER A O 1
ATOM 629 N N . GLN A 1 86 ? -22.604 -5.059 -32.621 1.00 90.56 86 GLN A N 1
ATOM 630 C CA . GLN A 1 86 ? -23.101 -4.822 -33.981 1.00 90.56 86 GLN A CA 1
ATOM 631 C C . GLN A 1 86 ? -24.210 -3.762 -34.050 1.00 90.56 86 GLN A C 1
ATOM 633 O O . GLN A 1 86 ? -24.439 -3.198 -35.120 1.00 90.56 86 GLN A O 1
ATOM 638 N N . GLN A 1 87 ? -24.909 -3.519 -32.939 1.00 90.44 87 GLN A N 1
ATOM 639 C CA . GLN A 1 87 ? -25.989 -2.533 -32.834 1.00 90.44 87 GLN A CA 1
ATOM 640 C C . GLN A 1 87 ? -25.512 -1.166 -32.329 1.00 90.44 87 GLN A C 1
ATOM 642 O O . GLN A 1 87 ? -26.258 -0.192 -32.451 1.00 90.44 87 GLN A O 1
ATOM 647 N N . MET A 1 88 ? -24.293 -1.074 -31.791 1.00 90.94 88 MET A N 1
ATOM 648 C CA . MET A 1 88 ? -23.650 0.203 -31.484 1.00 90.94 88 MET A CA 1
ATOM 649 C C . MET A 1 88 ? -23.462 1.020 -32.766 1.00 90.94 88 MET A C 1
ATOM 651 O O . MET A 1 88 ? -23.263 0.473 -33.854 1.00 90.94 88 MET A O 1
ATOM 655 N N . ASP A 1 89 ? -23.518 2.347 -32.647 1.00 94.44 89 ASP A N 1
ATOM 656 C CA . ASP A 1 89 ? -23.152 3.198 -33.774 1.00 94.44 89 ASP A CA 1
ATOM 657 C C . ASP A 1 89 ? -21.661 3.046 -34.126 1.00 94.44 89 ASP A C 1
ATOM 659 O O . ASP A 1 89 ? -20.841 2.587 -33.326 1.00 94.44 89 ASP A O 1
ATOM 663 N N . GLU A 1 90 ? -21.311 3.423 -35.358 1.00 88.88 90 GLU A N 1
ATOM 664 C CA . GLU A 1 90 ? -19.960 3.236 -35.900 1.00 88.88 90 GLU A CA 1
ATOM 665 C C . GLU A 1 90 ? -18.878 3.927 -35.057 1.00 88.88 90 GLU A C 1
ATOM 667 O O . GLU A 1 90 ? -17.752 3.437 -34.991 1.00 88.88 90 GLU A O 1
ATOM 672 N N . GLN A 1 91 ? -19.211 5.036 -34.389 1.00 76.88 91 GLN A N 1
ATOM 673 C CA . GLN A 1 91 ? -18.268 5.773 -33.556 1.00 76.88 91 GLN A CA 1
ATOM 674 C C . GLN A 1 91 ? -17.946 4.998 -32.275 1.00 76.88 91 GLN A C 1
ATOM 676 O O . GLN A 1 91 ? -16.771 4.775 -31.984 1.00 76.88 91 GLN A O 1
ATOM 681 N N . HIS A 1 92 ? -18.960 4.571 -31.521 1.00 81.94 92 HIS A N 1
ATOM 682 C CA . HIS A 1 92 ? -18.743 3.824 -30.281 1.00 81.94 92 HIS A CA 1
ATOM 683 C C . HIS A 1 92 ? -18.157 2.441 -30.554 1.00 81.94 92 HIS A C 1
ATOM 685 O O . HIS A 1 92 ? -17.314 1.980 -29.791 1.00 81.94 92 HIS A O 1
ATOM 691 N N . ARG A 1 93 ? -18.533 1.799 -31.666 1.00 86.56 93 ARG A N 1
ATOM 692 C CA . ARG A 1 93 ? -17.917 0.536 -32.081 1.00 86.56 93 ARG A CA 1
ATOM 693 C C . ARG A 1 93 ? -16.424 0.700 -32.362 1.00 86.56 93 ARG A C 1
ATOM 695 O O . ARG A 1 93 ? -15.634 -0.087 -31.863 1.00 86.56 93 ARG A O 1
ATOM 702 N N . ALA A 1 94 ? -16.025 1.745 -33.088 1.00 77.88 94 ALA A N 1
ATOM 703 C CA . ALA A 1 94 ? -14.611 2.014 -33.339 1.00 77.88 94 ALA A CA 1
ATOM 704 C C . ALA A 1 94 ? -13.829 2.319 -32.047 1.00 77.88 94 ALA A C 1
ATOM 706 O O . ALA A 1 94 ? -12.679 1.906 -31.923 1.00 77.88 94 ALA A O 1
ATOM 707 N N . MET A 1 95 ? -14.442 3.015 -31.081 1.00 82.50 95 MET A N 1
ATOM 708 C CA . MET A 1 95 ? -13.843 3.231 -29.756 1.00 82.50 95 MET A CA 1
ATOM 709 C C . MET A 1 95 ? -13.682 1.916 -28.993 1.00 82.50 95 MET A C 1
ATOM 711 O O . MET A 1 95 ? -12.626 1.680 -28.417 1.00 82.50 95 MET A O 1
ATOM 715 N N . LEU A 1 96 ? -14.698 1.052 -29.018 1.00 78.88 96 LEU A N 1
ATOM 716 C CA . LEU A 1 96 ? -14.663 -0.257 -28.374 1.00 78.88 96 LEU A CA 1
ATOM 717 C C . LEU A 1 96 ? -13.588 -1.151 -29.001 1.00 78.88 96 LEU A C 1
ATOM 719 O O . LEU A 1 96 ? -12.783 -1.713 -28.270 1.00 78.88 96 LEU A O 1
ATOM 723 N N . ASP A 1 97 ? -13.507 -1.209 -30.332 1.00 81.69 97 ASP A N 1
ATOM 724 C CA . ASP A 1 97 ? -12.470 -1.957 -31.052 1.00 81.69 97 ASP A CA 1
ATOM 725 C C . ASP A 1 97 ? -11.060 -1.448 -30.691 1.00 81.69 97 ASP A C 1
ATOM 727 O O . ASP A 1 97 ? -10.145 -2.242 -30.486 1.00 81.69 97 ASP A O 1
ATOM 731 N N . GLN A 1 98 ? -10.877 -0.127 -30.560 1.00 69.12 98 GLN A N 1
ATOM 732 C CA . GLN A 1 98 ? -9.607 0.464 -30.118 1.00 69.12 98 GLN A CA 1
ATOM 733 C C . GLN A 1 98 ? -9.285 0.155 -28.655 1.00 69.12 98 GLN A C 1
ATOM 735 O O . GLN A 1 98 ? -8.129 -0.118 -28.351 1.00 69.12 98 GLN A O 1
ATOM 740 N N . LEU A 1 99 ? -10.271 0.190 -27.755 1.00 73.94 99 LEU A N 1
ATOM 741 C CA . LEU A 1 99 ? -10.079 -0.165 -26.349 1.00 73.94 9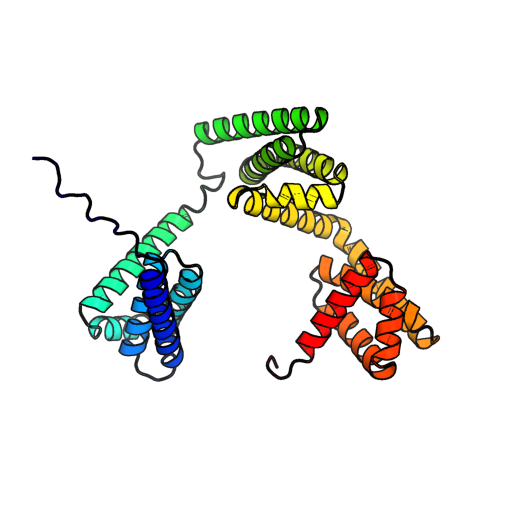9 LEU A CA 1
ATOM 742 C C . LEU A 1 99 ? -9.763 -1.649 -26.189 1.00 73.94 99 LEU A C 1
ATOM 744 O O . LEU A 1 99 ? -8.884 -1.982 -25.409 1.00 73.94 99 LEU A O 1
ATOM 748 N N . VAL A 1 100 ? -10.420 -2.530 -26.945 1.00 76.69 100 VAL A N 1
ATOM 749 C CA . VAL A 1 100 ? -10.114 -3.966 -26.958 1.00 76.69 100 VAL A CA 1
ATOM 750 C C . VAL A 1 100 ? -8.719 -4.206 -27.519 1.00 76.69 100 VAL A C 1
ATOM 752 O O . VAL A 1 100 ? -7.961 -4.949 -26.914 1.00 76.69 100 VAL A O 1
ATOM 755 N N . ALA A 1 101 ? -8.339 -3.548 -28.617 1.00 69.81 101 ALA A N 1
ATOM 756 C CA . ALA A 1 101 ? -6.985 -3.651 -29.157 1.00 69.81 101 ALA A CA 1
ATOM 757 C C . ALA A 1 101 ? -5.931 -3.098 -28.184 1.00 69.81 101 ALA A C 1
ATOM 759 O O . ALA A 1 101 ? -4.855 -3.671 -28.070 1.00 69.81 101 ALA A O 1
ATOM 760 N N . LEU A 1 102 ? -6.234 -2.011 -27.468 1.00 64.69 102 LEU A N 1
ATOM 761 C CA . LEU A 1 102 ? -5.361 -1.453 -26.436 1.00 64.69 102 LEU A CA 1
ATOM 762 C C . LEU A 1 102 ? -5.261 -2.387 -25.229 1.00 64.69 102 LEU A C 1
ATOM 764 O O . LEU A 1 102 ? -4.170 -2.558 -24.713 1.00 64.69 102 LEU A O 1
ATOM 768 N N . LEU A 1 103 ? -6.365 -2.999 -24.799 1.00 66.69 103 LEU A N 1
ATOM 769 C CA . LEU A 1 103 ? -6.389 -3.979 -23.715 1.00 66.69 103 LEU A CA 1
ATOM 770 C C . LEU A 1 103 ? -5.669 -5.266 -24.107 1.00 66.69 103 LEU A C 1
ATOM 772 O O . LEU A 1 103 ? -4.920 -5.771 -23.297 1.00 66.69 103 LEU A O 1
ATOM 776 N N . GLN A 1 104 ? -5.820 -5.750 -25.341 1.00 68.88 104 GLN A N 1
ATOM 777 C CA . GLN A 1 104 ? -5.052 -6.879 -25.871 1.00 68.88 104 GLN A CA 1
ATOM 778 C C . GLN A 1 104 ? -3.578 -6.531 -26.003 1.00 68.88 104 GLN A C 1
ATOM 780 O O . GLN A 1 104 ? -2.750 -7.352 -25.667 1.00 68.88 104 GLN A O 1
ATOM 785 N N . GLN A 1 105 ? -3.230 -5.314 -26.426 1.00 59.47 105 GLN A N 1
ATOM 786 C CA . GLN A 1 105 ? -1.844 -4.854 -26.379 1.00 59.47 105 GLN A CA 1
ATOM 787 C C . GLN A 1 105 ? -1.354 -4.727 -24.946 1.00 59.47 105 GLN A C 1
ATOM 789 O O . GLN A 1 105 ? -0.202 -5.015 -24.704 1.00 59.47 105 GLN A O 1
ATOM 794 N N . MET A 1 106 ? -2.179 -4.285 -23.997 1.00 53.56 106 MET A N 1
ATOM 795 C CA . MET A 1 106 ? -1.821 -4.236 -22.582 1.00 53.56 106 MET A CA 1
ATOM 796 C C . MET A 1 106 ? -1.730 -5.627 -21.967 1.00 53.56 106 MET A C 1
ATOM 798 O O . MET A 1 106 ? -0.910 -5.771 -21.089 1.00 53.56 106 MET A O 1
ATOM 802 N N . GLU A 1 107 ? -2.506 -6.609 -22.427 1.00 56.47 107 GLU A N 1
ATOM 803 C CA . GLU A 1 107 ? -2.480 -8.016 -22.013 1.00 56.47 107 GLU A CA 1
ATOM 804 C C . GLU A 1 107 ? -1.276 -8.734 -22.634 1.00 56.47 107 GLU A C 1
ATOM 806 O O . GLU A 1 107 ? -0.534 -9.403 -21.934 1.00 56.47 107 GLU A O 1
ATOM 811 N N . GLU A 1 108 ? -1.003 -8.511 -23.921 1.00 49.84 108 GLU A N 1
ATOM 812 C CA . GLU A 1 108 ? 0.231 -8.918 -24.602 1.00 49.84 108 GLU A CA 1
ATOM 813 C C . GLU A 1 108 ? 1.444 -8.220 -23.969 1.00 49.84 108 GLU A C 1
ATOM 815 O O . GLU A 1 108 ? 2.474 -8.857 -23.791 1.00 49.84 108 GLU A O 1
ATOM 820 N N . ASN A 1 109 ? 1.300 -6.961 -23.535 1.00 43.28 109 ASN A N 1
ATOM 821 C CA . ASN A 1 109 ? 2.300 -6.224 -22.758 1.00 43.28 109 ASN A CA 1
ATOM 822 C C . ASN A 1 109 ? 2.228 -6.509 -21.235 1.00 43.28 109 ASN A C 1
ATOM 824 O O . ASN A 1 109 ? 3.042 -5.973 -20.496 1.00 43.28 109 ASN A O 1
ATOM 828 N N . GLU A 1 110 ? 1.264 -7.287 -20.727 1.00 40.16 110 GLU A N 1
ATOM 829 C CA . GLU A 1 110 ? 1.153 -7.734 -19.318 1.00 40.16 110 GLU A CA 1
ATOM 830 C C . GLU A 1 110 ? 1.665 -9.174 -19.190 1.00 40.16 110 GLU A C 1
ATOM 832 O O . GLU A 1 110 ? 2.219 -9.527 -18.149 1.00 40.16 110 GLU A O 1
ATOM 837 N N . ASP A 1 111 ? 1.592 -9.966 -20.265 1.00 37.94 111 ASP A N 1
ATOM 838 C CA . ASP A 1 111 ? 2.486 -11.099 -20.533 1.00 37.94 111 ASP A CA 1
ATOM 839 C C . ASP A 1 111 ? 3.921 -10.608 -20.839 1.00 37.94 111 ASP A C 1
ATOM 841 O O . ASP A 1 111 ? 4.877 -11.352 -20.629 1.00 37.94 111 ASP A O 1
ATOM 845 N N . GLU A 1 112 ? 4.095 -9.331 -21.219 1.00 37.12 112 GLU A N 1
ATOM 846 C CA . GLU A 1 112 ? 5.332 -8.545 -21.030 1.00 37.12 112 GLU A CA 1
ATOM 847 C C . GLU A 1 112 ? 5.261 -7.646 -19.776 1.00 37.12 112 GLU A C 1
ATOM 849 O O . GLU A 1 112 ? 5.788 -6.526 -19.755 1.00 37.12 112 GLU A O 1
ATOM 854 N N . GLY A 1 113 ? 4.611 -8.109 -18.697 1.00 38.84 113 GLY A N 1
ATOM 855 C CA . GLY A 1 113 ? 4.733 -7.488 -17.376 1.00 38.84 113 GLY A CA 1
ATOM 856 C C . GLY A 1 113 ? 6.212 -7.218 -17.084 1.00 38.84 113 GLY A C 1
ATOM 857 O O . GLY A 1 113 ? 7.038 -7.955 -17.619 1.00 38.84 113 GLY A O 1
ATOM 858 N N . PRO A 1 114 ? 6.560 -6.173 -16.294 1.00 39.22 114 PRO A N 1
ATOM 859 C CA . PRO A 1 114 ? 7.924 -5.633 -16.199 1.00 39.22 114 PRO A CA 1
ATOM 860 C C . PRO A 1 114 ? 8.919 -6.775 -16.254 1.00 39.22 114 PRO A C 1
ATOM 862 O O . PRO A 1 114 ? 8.905 -7.536 -15.286 1.00 39.22 114 PRO A O 1
ATOM 865 N N . GLU A 1 115 ? 9.620 -6.924 -17.400 1.00 40.12 115 GLU A N 1
ATOM 866 C CA . GLU A 1 115 ? 10.276 -8.176 -17.822 1.00 40.12 115 GLU A CA 1
ATOM 867 C C . GLU A 1 115 ? 10.649 -8.965 -16.582 1.00 40.12 115 GLU A C 1
ATOM 869 O O . GLU A 1 115 ? 11.525 -8.529 -15.817 1.00 40.12 115 GLU A O 1
ATOM 874 N N . THR A 1 116 ? 9.911 -10.046 -16.288 1.00 46.03 116 THR A N 1
ATOM 875 C CA . THR A 1 116 ? 10.230 -10.794 -15.077 1.00 46.03 116 THR A CA 1
ATOM 876 C C . THR A 1 116 ? 11.704 -11.165 -15.196 1.00 46.03 116 THR A C 1
ATOM 878 O O . THR A 1 116 ? 12.218 -11.343 -16.300 1.00 46.03 116 THR A O 1
ATOM 881 N N . ALA A 1 117 ? 12.461 -11.248 -14.105 1.00 47.28 117 ALA A N 1
ATOM 882 C CA . ALA A 1 117 ? 13.903 -11.505 -14.214 1.00 47.28 117 ALA A CA 1
ATOM 883 C C . ALA A 1 117 ? 14.279 -12.785 -14.988 1.00 47.28 117 ALA A C 1
ATOM 885 O O . ALA A 1 117 ? 15.463 -13.011 -15.259 1.00 47.28 117 ALA A O 1
ATOM 886 N N . ALA A 1 118 ? 13.282 -13.628 -15.281 1.00 43.53 118 ALA A N 1
ATOM 887 C CA . ALA A 1 118 ? 13.343 -14.788 -16.152 1.00 43.53 118 ALA A CA 1
ATOM 888 C C . ALA A 1 118 ? 13.372 -14.452 -17.661 1.00 43.53 118 ALA A C 1
ATOM 890 O O . ALA A 1 118 ? 13.947 -15.236 -18.415 1.00 43.53 118 ALA A O 1
ATOM 891 N N . ASP A 1 119 ? 12.825 -13.310 -18.083 1.00 54.59 119 ASP A N 1
ATOM 892 C CA . ASP A 1 119 ? 12.681 -12.886 -19.486 1.00 54.59 119 ASP A CA 1
ATOM 893 C C . ASP A 1 119 ? 13.810 -11.954 -19.952 1.00 54.59 119 ASP A C 1
ATOM 895 O O . ASP A 1 119 ? 14.071 -11.816 -21.149 1.00 54.59 119 ASP A O 1
ATOM 899 N N . LEU A 1 120 ? 14.561 -11.376 -19.008 1.00 57.47 120 LEU A N 1
ATOM 900 C CA . LEU A 1 120 ? 15.730 -10.558 -19.313 1.00 57.47 120 LEU A CA 1
ATOM 901 C C . LEU A 1 120 ? 16.834 -11.372 -19.984 1.00 57.47 120 LEU A C 1
ATOM 903 O O . LEU A 1 120 ? 17.282 -12.412 -19.485 1.00 57.47 120 LEU A O 1
ATOM 907 N N . SER A 1 121 ? 17.380 -10.830 -21.074 1.00 78.19 121 SER A N 1
ATOM 908 C CA . SER A 1 121 ? 18.597 -11.392 -21.657 1.00 78.19 121 SER A CA 1
ATOM 909 C C . SER A 1 121 ? 19.746 -11.391 -20.626 1.00 78.19 121 SER A C 1
ATOM 911 O O . SER A 1 121 ? 19.843 -10.471 -19.804 1.00 78.19 121 SER A O 1
ATOM 913 N N . PRO A 1 122 ? 20.667 -12.377 -20.660 1.00 81.81 122 PRO A N 1
ATOM 914 C CA . PRO A 1 122 ? 21.784 -12.445 -19.713 1.00 81.81 122 PRO A CA 1
ATOM 915 C C . PRO A 1 122 ? 22.653 -11.179 -19.667 1.00 81.81 122 PRO A C 1
ATOM 917 O O . PRO A 1 122 ? 23.222 -10.859 -18.627 1.00 81.81 122 PRO A O 1
ATOM 920 N N . GLU A 1 123 ? 22.755 -10.464 -20.786 1.00 77.88 123 GLU A N 1
ATOM 921 C CA . GLU A 1 123 ? 23.541 -9.236 -20.928 1.00 77.88 123 GLU A CA 1
ATOM 922 C C . GLU A 1 123 ? 22.867 -8.061 -20.212 1.00 77.88 123 GLU A C 1
ATOM 924 O O . GLU A 1 123 ? 23.510 -7.389 -19.407 1.00 77.88 123 GLU A O 1
ATOM 929 N N . VAL A 1 124 ? 21.557 -7.885 -20.418 1.00 69.38 124 VAL A N 1
ATOM 930 C CA . VAL A 1 124 ? 20.759 -6.859 -19.726 1.00 69.38 124 VAL A CA 1
ATOM 931 C C . VAL A 1 124 ? 20.705 -7.150 -18.229 1.00 69.38 124 VAL A C 1
ATOM 933 O O . VAL A 1 124 ? 20.919 -6.255 -17.414 1.00 69.38 124 VAL A O 1
ATOM 936 N N . LYS A 1 125 ? 20.517 -8.419 -17.844 1.00 74.62 125 LYS A N 1
ATOM 937 C CA . LYS A 1 125 ? 20.570 -8.833 -16.439 1.00 74.62 125 LYS A CA 1
ATOM 938 C C . LYS A 1 125 ? 21.923 -8.501 -15.803 1.00 74.62 125 LYS A C 1
ATOM 940 O O . LYS A 1 125 ? 21.956 -7.966 -14.699 1.00 74.62 125 LYS A O 1
ATOM 945 N N . ALA A 1 126 ? 23.036 -8.785 -16.480 1.00 78.38 126 ALA A N 1
ATOM 946 C CA . ALA A 1 126 ? 24.371 -8.477 -15.967 1.00 78.38 126 ALA A CA 1
ATOM 947 C C . ALA A 1 126 ? 24.614 -6.966 -15.817 1.00 78.38 126 ALA A C 1
ATOM 949 O O . ALA A 1 126 ? 25.216 -6.544 -14.831 1.00 78.38 126 ALA A O 1
ATOM 950 N N . GLU A 1 127 ? 24.131 -6.150 -16.756 1.00 76.50 127 GLU A N 1
ATOM 951 C CA . GLU A 1 127 ? 24.229 -4.689 -16.681 1.00 76.50 127 GLU A CA 1
ATOM 952 C C . GLU A 1 127 ? 23.393 -4.118 -15.528 1.00 76.50 127 GLU A C 1
ATOM 954 O O . GLU A 1 127 ? 23.896 -3.318 -14.737 1.00 76.50 127 GLU A O 1
ATOM 959 N N . LEU A 1 128 ? 22.150 -4.583 -15.371 1.00 75.69 128 LEU A N 1
ATOM 960 C CA . LEU A 1 128 ? 21.286 -4.181 -14.262 1.00 75.69 128 LEU A CA 1
ATOM 961 C C . LEU A 1 128 ? 21.866 -4.606 -12.909 1.00 75.69 128 LEU A C 1
ATOM 963 O O . LEU A 1 128 ? 21.869 -3.805 -11.981 1.00 75.69 128 LEU A O 1
ATOM 967 N N . LEU A 1 129 ? 22.428 -5.814 -12.793 1.00 81.50 129 LEU A N 1
ATOM 968 C CA . LEU A 1 129 ? 23.100 -6.255 -11.564 1.00 81.50 129 LEU A CA 1
ATOM 969 C C . LEU A 1 129 ? 24.366 -5.446 -11.267 1.00 81.50 129 LEU A C 1
ATOM 971 O O . LEU A 1 129 ? 24.606 -5.089 -10.113 1.00 81.50 129 LEU A O 1
ATOM 975 N N . ALA A 1 130 ? 25.159 -5.109 -12.288 1.00 83.75 130 ALA A N 1
ATOM 976 C CA . ALA A 1 130 ? 26.313 -4.228 -12.124 1.00 83.75 130 ALA A CA 1
ATOM 977 C C . ALA A 1 130 ? 25.883 -2.836 -11.632 1.00 83.75 130 ALA A C 1
ATOM 979 O O . ALA A 1 130 ? 26.503 -2.287 -10.718 1.00 83.75 130 ALA A O 1
ATOM 980 N N . ARG A 1 131 ? 24.782 -2.303 -12.176 1.00 84.00 131 ARG A N 1
ATOM 981 C CA . ARG A 1 131 ? 24.161 -1.057 -11.713 1.00 84.00 131 ARG A CA 1
ATOM 982 C C . ARG A 1 131 ? 23.661 -1.177 -10.274 1.00 84.00 131 ARG A C 1
ATOM 984 O O . ARG A 1 131 ? 23.960 -0.297 -9.476 1.00 84.00 131 ARG A O 1
ATOM 991 N N . GLY A 1 132 ? 22.974 -2.261 -9.914 1.00 82.94 132 GLY A N 1
ATOM 992 C CA . GLY A 1 132 ? 22.529 -2.524 -8.541 1.00 82.94 132 GLY A CA 1
ATOM 993 C C . GLY A 1 132 ? 23.692 -2.538 -7.546 1.00 82.94 132 GLY A C 1
ATOM 994 O O . GLY A 1 132 ? 23.614 -1.908 -6.492 1.00 82.94 132 GLY A O 1
ATOM 995 N N . GLY A 1 133 ? 24.815 -3.159 -7.920 1.00 90.00 133 GLY A N 1
ATOM 996 C CA . GLY A 1 133 ? 26.033 -3.175 -7.104 1.00 90.00 133 GLY A CA 1
ATOM 997 C C . GLY A 1 133 ? 26.673 -1.798 -6.950 1.00 90.00 133 GLY A C 1
ATOM 998 O O . GLY A 1 133 ? 27.111 -1.440 -5.855 1.00 90.00 133 GLY A O 1
ATOM 999 N N . GLN A 1 134 ? 26.683 -0.999 -8.019 1.00 93.00 134 GLN A N 1
ATOM 1000 C CA . GLN A 1 134 ? 27.126 0.393 -7.964 1.00 93.00 134 GLN A CA 1
ATOM 1001 C C . GLN A 1 134 ? 26.230 1.228 -7.037 1.00 93.00 134 GLN A C 1
ATOM 1003 O O . GLN A 1 134 ? 26.750 1.901 -6.150 1.00 93.00 134 GLN A O 1
ATOM 1008 N N . GLN A 1 135 ? 24.906 1.131 -7.184 1.00 91.38 135 GLN A N 1
ATOM 1009 C CA . GLN A 1 135 ? 23.935 1.856 -6.360 1.00 91.38 135 GLN A CA 1
ATOM 1010 C C . GLN A 1 135 ? 24.032 1.473 -4.875 1.00 91.38 135 GLN A C 1
ATOM 1012 O O . GLN A 1 135 ? 23.967 2.333 -3.996 1.00 91.38 135 GLN A O 1
ATOM 1017 N N . LEU A 1 136 ? 24.277 0.195 -4.568 1.00 92.44 136 LEU A N 1
ATOM 1018 C CA . LEU A 1 136 ? 24.515 -0.257 -3.197 1.00 92.44 136 LEU A CA 1
ATOM 1019 C C . LEU A 1 136 ? 25.792 0.358 -2.601 1.00 92.44 136 LEU A C 1
ATOM 1021 O O . LEU A 1 136 ? 25.795 0.777 -1.440 1.00 92.44 136 LEU A O 1
ATOM 1025 N N . ALA A 1 137 ? 26.877 0.411 -3.377 1.00 94.31 137 ALA A N 1
ATOM 1026 C CA . ALA A 1 137 ? 28.133 1.017 -2.944 1.00 94.31 137 ALA A CA 1
ATOM 1027 C C . ALA A 1 137 ? 27.990 2.534 -2.726 1.00 94.31 137 ALA A C 1
ATOM 1029 O O . ALA A 1 137 ? 28.358 3.026 -1.659 1.00 94.31 137 ALA A O 1
ATOM 1030 N N . GLU A 1 138 ? 27.394 3.245 -3.688 1.00 95.06 138 GLU A N 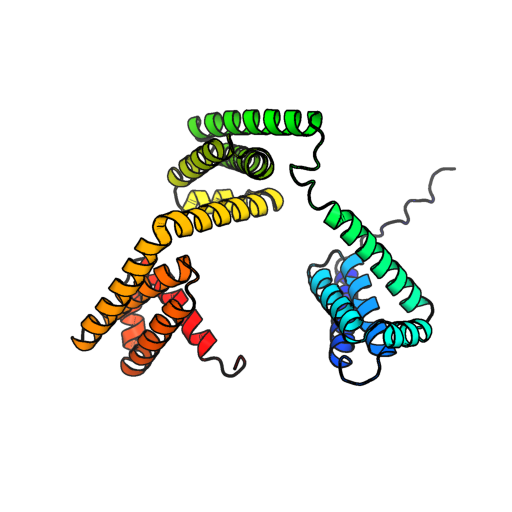1
ATOM 1031 C CA . GLU A 1 138 ? 27.110 4.686 -3.614 1.00 95.06 138 GLU A CA 1
ATOM 1032 C C . GLU A 1 138 ? 26.191 5.010 -2.430 1.00 95.06 138 GLU A C 1
ATOM 1034 O O . GLU A 1 138 ? 26.477 5.915 -1.648 1.00 95.06 138 GLU A O 1
ATOM 1039 N N . GLY A 1 139 ? 25.142 4.211 -2.221 1.00 92.81 139 GLY A N 1
ATOM 1040 C CA . GLY A 1 139 ? 24.221 4.373 -1.101 1.00 92.81 139 GLY A CA 1
ATOM 1041 C C . GLY A 1 139 ? 24.892 4.213 0.265 1.00 92.81 139 GLY A C 1
ATOM 1042 O O . GLY A 1 139 ? 24.629 4.993 1.182 1.00 92.81 139 GLY A O 1
ATOM 1043 N N . ARG A 1 140 ? 25.809 3.245 0.409 1.00 94.69 140 ARG A N 1
ATOM 1044 C CA . ARG A 1 140 ? 26.599 3.058 1.640 1.00 94.69 140 ARG A CA 1
ATOM 1045 C C . ARG A 1 140 ? 27.583 4.199 1.878 1.00 94.69 140 ARG A C 1
ATOM 1047 O O . ARG A 1 140 ? 27.728 4.645 3.017 1.00 94.69 140 ARG A O 1
ATOM 1054 N N . GLU A 1 141 ? 28.252 4.666 0.829 1.00 95.81 141 GLU A N 1
ATOM 1055 C CA . GLU A 1 141 ? 29.167 5.803 0.918 1.00 95.81 141 GLU A CA 1
ATOM 1056 C C . GLU A 1 141 ? 28.413 7.078 1.319 1.00 95.81 141 GLU A C 1
ATOM 1058 O O . GLU A 1 141 ? 28.777 7.714 2.311 1.00 95.81 141 GLU A O 1
ATOM 1063 N N . ALA A 1 142 ? 27.304 7.389 0.643 1.00 92.75 142 ALA A N 1
ATOM 1064 C CA . ALA A 1 142 ? 26.430 8.514 0.967 1.00 92.75 142 ALA A CA 1
ATOM 1065 C C . ALA A 1 142 ? 25.912 8.440 2.413 1.00 92.75 142 ALA A C 1
ATOM 1067 O O . ALA A 1 142 ? 25.983 9.429 3.146 1.00 92.75 142 ALA A O 1
ATOM 1068 N N . ALA A 1 143 ? 25.479 7.258 2.873 1.00 90.75 143 ALA A N 1
ATOM 1069 C CA . ALA A 1 143 ? 25.055 7.055 4.260 1.00 90.75 143 ALA A CA 1
ATOM 1070 C C . ALA A 1 143 ? 26.195 7.344 5.252 1.00 90.75 143 ALA A C 1
ATOM 1072 O O . ALA A 1 143 ? 25.989 8.021 6.258 1.00 90.75 143 ALA A O 1
ATOM 1073 N N . SER A 1 144 ? 27.418 6.890 4.953 1.00 92.88 144 SER A N 1
ATOM 1074 C CA . SER A 1 144 ? 28.595 7.151 5.794 1.00 92.88 144 SER A CA 1
ATOM 1075 C C . SER A 1 144 ? 28.994 8.633 5.838 1.00 92.88 144 SER A C 1
ATOM 1077 O O . SER A 1 144 ? 29.537 9.095 6.843 1.00 92.88 144 SER A O 1
ATOM 1079 N N . ASN A 1 145 ? 28.663 9.382 4.784 1.00 92.94 145 ASN A N 1
ATOM 1080 C CA . ASN A 1 145 ? 28.885 10.822 4.671 1.00 92.94 145 ASN A CA 1
ATOM 1081 C C . ASN A 1 145 ? 27.733 11.661 5.262 1.00 92.94 145 ASN A C 1
ATOM 1083 O O . ASN A 1 145 ? 27.835 12.887 5.310 1.00 92.94 145 ASN A O 1
ATOM 1087 N N . GLY A 1 146 ? 26.653 11.028 5.739 1.00 90.00 146 GLY A N 1
ATOM 1088 C CA . GLY A 1 146 ? 25.464 11.708 6.267 1.00 90.00 146 GLY A CA 1
ATOM 1089 C C . GLY A 1 146 ? 24.548 12.300 5.189 1.00 90.00 146 GLY A C 1
ATOM 1090 O O . GLY A 1 146 ? 23.682 13.120 5.492 1.00 90.00 146 GLY A O 1
ATOM 1091 N N . GLU A 1 147 ? 24.718 11.897 3.930 1.00 91.06 147 GLU A N 1
ATOM 1092 C CA . GLU A 1 147 ? 23.925 12.347 2.784 1.00 91.06 147 GLU A CA 1
ATOM 1093 C C . GLU A 1 147 ? 22.654 11.495 2.643 1.00 91.06 147 GLU A C 1
ATOM 1095 O O . GLU A 1 147 ? 22.453 10.777 1.665 1.00 91.06 147 GLU A O 1
ATOM 1100 N N . ASN A 1 148 ? 21.780 11.563 3.650 1.00 89.25 148 ASN A N 1
ATOM 1101 C CA . ASN A 1 148 ? 20.662 10.628 3.831 1.00 89.25 148 ASN A CA 1
ATOM 1102 C C . ASN A 1 148 ? 19.704 10.522 2.630 1.00 89.25 148 ASN A C 1
ATOM 1104 O O . ASN A 1 148 ? 19.193 9.440 2.364 1.00 89.25 148 ASN A O 1
ATOM 1108 N N . GLY A 1 149 ? 19.470 11.610 1.886 1.00 87.56 149 GLY A N 1
ATOM 1109 C CA . GLY A 1 149 ? 18.624 11.583 0.683 1.00 87.56 149 GLY A CA 1
ATOM 1110 C C . GLY A 1 149 ? 19.272 10.879 -0.503 1.00 87.56 149 GLY A C 1
ATOM 1111 O O . GLY A 1 149 ? 18.633 10.052 -1.148 1.00 87.56 149 GLY A O 1
ATOM 1112 N N . ALA A 1 150 ? 20.559 11.138 -0.745 1.00 88.19 150 ALA A N 1
ATOM 1113 C CA . ALA A 1 150 ? 21.316 10.427 -1.774 1.00 88.19 150 ALA A CA 1
ATOM 1114 C C . ALA A 1 150 ? 21.460 8.939 -1.417 1.00 88.19 150 ALA A C 1
ATOM 1116 O O . ALA A 1 150 ? 21.291 8.074 -2.278 1.00 88.19 150 ALA A O 1
ATOM 1117 N N . ALA A 1 151 ? 21.688 8.647 -0.133 1.00 91.19 151 ALA A N 1
ATOM 1118 C CA . ALA A 1 151 ? 21.722 7.290 0.391 1.00 91.19 151 ALA A CA 1
ATOM 1119 C C . ALA A 1 151 ? 20.383 6.570 0.189 1.00 91.19 151 ALA A C 1
ATOM 1121 O O . ALA A 1 151 ? 20.368 5.448 -0.307 1.00 91.19 151 ALA A O 1
ATOM 1122 N N . LEU A 1 152 ? 19.262 7.219 0.524 1.00 87.81 152 LEU A N 1
ATOM 1123 C CA . LEU A 1 152 ? 17.931 6.635 0.383 1.00 87.81 152 LEU A CA 1
ATOM 1124 C C . LEU A 1 152 ? 17.615 6.298 -1.077 1.00 87.81 152 LEU A C 1
ATOM 1126 O O . LEU A 1 152 ? 17.227 5.167 -1.350 1.00 87.81 152 LEU A O 1
ATOM 1130 N N . ASN A 1 153 ? 17.836 7.234 -2.006 1.00 86.69 153 ASN A N 1
ATOM 1131 C CA . ASN A 1 153 ? 17.589 7.008 -3.434 1.00 86.69 153 ASN A CA 1
ATOM 1132 C C . ASN A 1 153 ? 18.401 5.822 -3.965 1.00 86.69 153 ASN A C 1
ATOM 1134 O O . ASN A 1 153 ? 17.832 4.875 -4.506 1.00 86.69 153 ASN A O 1
ATOM 1138 N N . SER A 1 154 ? 19.714 5.836 -3.722 1.00 88.50 154 SER A N 1
ATOM 1139 C CA . SER A 1 154 ? 20.619 4.800 -4.230 1.00 88.50 154 SER A CA 1
ATOM 1140 C C . SER A 1 154 ? 20.302 3.424 -3.625 1.00 88.50 154 SER A C 1
ATOM 1142 O O . SER A 1 154 ? 20.304 2.411 -4.320 1.00 88.50 154 SER A O 1
ATOM 1144 N N . LEU A 1 155 ? 19.962 3.358 -2.330 1.00 87.94 155 LEU A N 1
ATOM 1145 C CA . LEU A 1 155 ? 19.627 2.092 -1.667 1.00 87.94 155 LEU A CA 1
ATOM 1146 C C . LEU A 1 155 ? 18.248 1.546 -2.063 1.00 87.94 155 LEU A C 1
ATOM 1148 O O . LEU A 1 155 ? 18.108 0.329 -2.174 1.00 87.94 155 LEU A O 1
ATOM 1152 N N . VAL A 1 156 ? 17.247 2.404 -2.289 1.00 82.94 156 VAL A N 1
ATOM 1153 C CA . VAL A 1 156 ? 15.931 1.982 -2.806 1.00 82.94 156 VAL A CA 1
ATOM 1154 C C . VAL A 1 156 ? 16.083 1.397 -4.206 1.00 82.94 156 VAL A C 1
ATOM 1156 O O . VAL A 1 156 ? 15.538 0.329 -4.479 1.00 82.94 156 VAL A O 1
ATOM 1159 N N . GLU A 1 157 ? 16.861 2.049 -5.070 1.00 82.56 157 GLU A N 1
ATOM 1160 C CA . GLU A 1 157 ? 17.122 1.560 -6.421 1.00 82.56 157 GLU A CA 1
ATOM 1161 C C . GLU A 1 157 ? 17.884 0.226 -6.407 1.00 82.56 157 GLU A C 1
ATOM 1163 O O . GLU A 1 157 ? 17.471 -0.732 -7.064 1.00 82.56 157 GLU A O 1
ATOM 1168 N N . ALA A 1 158 ? 18.949 0.118 -5.604 1.00 81.31 158 ALA A N 1
ATOM 1169 C CA . ALA A 1 158 ? 19.690 -1.131 -5.445 1.00 81.31 158 ALA A CA 1
ATOM 1170 C C . ALA A 1 158 ? 18.786 -2.274 -4.956 1.00 81.31 158 ALA A C 1
ATOM 1172 O O . ALA A 1 158 ? 18.800 -3.366 -5.523 1.00 81.31 158 ALA A O 1
ATOM 1173 N N . ALA A 1 159 ? 17.971 -2.025 -3.925 1.00 77.69 159 ALA A N 1
ATOM 1174 C CA . ALA A 1 159 ? 17.053 -3.020 -3.384 1.00 77.69 159 ALA A CA 1
ATOM 1175 C C . ALA A 1 159 ? 15.991 -3.438 -4.410 1.00 77.69 159 ALA A C 1
ATOM 1177 O O . ALA A 1 159 ? 15.738 -4.632 -4.550 1.00 77.69 159 ALA A O 1
ATOM 1178 N N . ALA A 1 160 ? 15.416 -2.496 -5.164 1.00 74.94 160 ALA A N 1
ATOM 1179 C CA . ALA A 1 160 ? 14.452 -2.799 -6.219 1.00 74.94 160 ALA A CA 1
ATOM 1180 C C . ALA A 1 160 ? 15.061 -3.699 -7.311 1.00 74.94 160 ALA A C 1
ATOM 1182 O O . ALA A 1 160 ? 14.446 -4.694 -7.697 1.00 74.94 160 ALA A O 1
ATOM 1183 N N . ILE A 1 161 ? 16.291 -3.402 -7.752 1.00 74.25 161 ILE A N 1
ATOM 1184 C CA . ILE A 1 161 ? 17.024 -4.222 -8.729 1.00 74.25 161 ILE A CA 1
ATOM 1185 C C . ILE A 1 161 ? 17.262 -5.634 -8.183 1.00 74.25 161 ILE A C 1
ATOM 1187 O O . ILE A 1 161 ? 16.954 -6.615 -8.856 1.00 74.25 161 ILE A O 1
ATOM 1191 N N . TYR A 1 162 ? 17.795 -5.769 -6.968 1.00 82.00 162 TYR A N 1
ATOM 1192 C CA . TYR A 1 162 ? 18.132 -7.087 -6.430 1.00 82.00 162 TYR A CA 1
ATOM 1193 C C . TYR A 1 162 ? 16.903 -7.928 -6.071 1.00 82.00 162 TYR A C 1
ATOM 1195 O O . TYR A 1 162 ? 16.908 -9.128 -6.327 1.00 82.00 162 TYR A O 1
ATOM 1203 N N . ILE A 1 163 ? 15.828 -7.316 -5.558 1.00 77.12 163 ILE A N 1
ATOM 1204 C CA . ILE A 1 163 ? 14.543 -8.002 -5.345 1.00 77.12 163 ILE A CA 1
ATOM 1205 C C . ILE A 1 163 ? 14.029 -8.600 -6.652 1.00 77.12 163 ILE A C 1
ATOM 1207 O O . ILE A 1 163 ? 13.535 -9.725 -6.648 1.00 77.12 163 ILE A O 1
ATOM 1211 N N . ALA A 1 164 ? 14.141 -7.857 -7.755 1.00 71.81 164 ALA A N 1
ATOM 1212 C CA . ALA A 1 164 ? 13.707 -8.350 -9.048 1.00 71.81 164 ALA A CA 1
ATOM 1213 C C . ALA A 1 164 ? 14.632 -9.464 -9.556 1.00 71.81 164 ALA A C 1
ATOM 1215 O O . ALA A 1 164 ? 14.142 -10.485 -10.024 1.00 71.81 164 ALA A O 1
ATOM 1216 N N . LEU A 1 165 ? 15.956 -9.286 -9.479 1.00 72.00 165 LEU A N 1
ATOM 1217 C CA . LEU A 1 165 ? 16.889 -10.029 -10.332 1.00 72.00 165 LEU A CA 1
ATOM 1218 C C . LEU A 1 165 ? 17.734 -11.104 -9.641 1.00 72.00 165 LEU A C 1
ATOM 1220 O O . LEU A 1 165 ? 18.246 -11.994 -10.339 1.00 72.00 165 LEU A O 1
ATOM 1224 N N . ASP A 1 166 ? 17.944 -11.008 -8.327 1.00 78.00 166 ASP A N 1
ATOM 1225 C CA . ASP A 1 166 ? 19.000 -11.755 -7.642 1.00 78.00 166 ASP A CA 1
ATOM 1226 C C . ASP A 1 166 ? 18.765 -11.911 -6.131 1.00 78.00 166 ASP A C 1
ATOM 1228 O O . ASP A 1 166 ? 19.098 -11.052 -5.308 1.00 78.00 166 ASP A O 1
ATOM 1232 N N . ASP A 1 167 ? 18.247 -13.087 -5.775 1.00 76.31 167 ASP A N 1
ATOM 1233 C CA . ASP A 1 167 ? 18.006 -13.498 -4.394 1.00 76.31 167 ASP A CA 1
ATOM 1234 C C . ASP A 1 167 ? 19.276 -13.562 -3.528 1.00 76.31 167 ASP A C 1
ATOM 1236 O O . ASP A 1 167 ? 19.162 -13.443 -2.308 1.00 76.31 167 ASP A O 1
ATOM 1240 N N . GLU A 1 168 ? 20.471 -13.735 -4.114 1.00 80.50 168 GLU A N 1
ATOM 1241 C CA . GLU A 1 168 ? 21.729 -13.826 -3.357 1.00 80.50 168 GLU A CA 1
ATOM 1242 C C . GLU A 1 168 ? 22.103 -12.467 -2.747 1.00 80.50 168 GLU A C 1
ATOM 1244 O O . GLU A 1 168 ? 22.427 -12.383 -1.561 1.00 80.50 168 GLU A O 1
ATOM 1249 N N . HIS A 1 169 ? 21.993 -11.391 -3.532 1.00 80.56 169 HIS A N 1
ATOM 1250 C CA . HIS A 1 169 ? 22.365 -10.033 -3.112 1.00 80.56 169 HIS A CA 1
ATOM 1251 C C . HIS A 1 169 ? 21.185 -9.209 -2.571 1.00 80.56 169 HIS A C 1
ATOM 1253 O O . HIS A 1 169 ? 21.396 -8.169 -1.937 1.00 80.56 169 HIS A O 1
ATOM 1259 N N . LYS A 1 170 ? 19.943 -9.689 -2.737 1.00 84.31 170 LYS A N 1
ATOM 1260 C CA . LYS A 1 170 ? 18.728 -9.081 -2.163 1.00 84.31 170 LYS A CA 1
ATOM 1261 C C . LYS A 1 170 ? 18.868 -8.797 -0.669 1.00 84.31 170 LYS A C 1
ATOM 1263 O O . LYS A 1 170 ? 18.560 -7.699 -0.210 1.00 84.31 170 LYS A O 1
ATOM 1268 N N . GLU A 1 171 ? 19.354 -9.776 0.088 1.00 86.31 171 GLU A N 1
ATOM 1269 C CA . GLU A 1 171 ? 19.508 -9.677 1.542 1.00 86.31 171 GLU A CA 1
ATOM 1270 C C . GLU A 1 171 ? 20.487 -8.570 1.947 1.00 86.31 171 GLU A C 1
ATOM 1272 O O . GLU A 1 171 ? 20.253 -7.837 2.909 1.00 86.31 171 GLU A O 1
ATOM 1277 N N . GLU A 1 172 ? 21.568 -8.409 1.185 1.00 87.94 172 GLU A N 1
ATOM 1278 C CA . GLU A 1 172 ? 22.579 -7.393 1.451 1.00 87.94 172 GLU A CA 1
ATOM 1279 C C . GLU A 1 172 ? 22.037 -5.974 1.226 1.00 87.94 172 GLU A C 1
ATOM 1281 O O . GLU A 1 172 ? 22.273 -5.077 2.047 1.00 87.94 172 GLU A O 1
ATOM 1286 N N . ALA A 1 173 ? 21.295 -5.770 0.136 1.00 83.50 173 ALA A N 1
ATOM 1287 C CA . ALA A 1 173 ? 20.693 -4.481 -0.184 1.00 83.50 173 ALA A CA 1
ATOM 1288 C C . ALA A 1 173 ? 19.580 -4.105 0.804 1.00 83.50 173 ALA A C 1
ATOM 1290 O O . ALA A 1 173 ? 19.555 -2.975 1.299 1.00 83.50 173 ALA A O 1
ATOM 1291 N N . LEU A 1 174 ? 18.722 -5.063 1.174 1.00 84.81 174 LEU A N 1
ATOM 1292 C CA . LEU A 1 174 ? 17.697 -4.861 2.199 1.00 84.81 174 LEU A CA 1
ATOM 1293 C C . LEU A 1 174 ? 18.312 -4.526 3.563 1.00 84.81 174 LEU A C 1
ATOM 1295 O O . LEU A 1 174 ? 17.841 -3.609 4.234 1.00 84.81 174 LEU A O 1
ATOM 1299 N N . ALA A 1 175 ? 19.390 -5.206 3.965 1.00 85.62 175 ALA A N 1
ATOM 1300 C CA . ALA A 1 175 ? 20.077 -4.912 5.221 1.00 85.62 175 ALA A CA 1
ATOM 1301 C C . ALA A 1 175 ? 20.676 -3.494 5.240 1.00 85.62 175 ALA A C 1
ATOM 1303 O O . ALA A 1 175 ? 20.569 -2.795 6.250 1.00 85.62 175 ALA A O 1
ATOM 1304 N N . ALA A 1 176 ? 21.270 -3.042 4.130 1.00 85.62 176 ALA A N 1
ATOM 1305 C CA . ALA A 1 176 ? 21.790 -1.680 4.010 1.00 85.62 176 ALA A CA 1
ATOM 1306 C C . ALA A 1 176 ? 20.668 -0.631 4.086 1.00 85.62 176 ALA A C 1
ATOM 1308 O O . ALA A 1 176 ? 20.798 0.353 4.815 1.00 85.62 176 ALA A O 1
ATOM 1309 N N . PHE A 1 177 ? 19.549 -0.873 3.397 1.00 85.62 177 PHE A N 1
ATOM 1310 C CA . PHE A 1 177 ? 18.364 -0.016 3.444 1.00 85.62 177 PHE A CA 1
ATOM 1311 C C . PHE A 1 177 ? 17.777 0.082 4.861 1.00 85.62 177 PHE A C 1
ATOM 1313 O O . PHE A 1 177 ? 17.586 1.182 5.379 1.00 85.62 177 PHE A O 1
ATOM 1320 N N . VAL A 1 178 ? 17.572 -1.052 5.539 1.00 84.12 178 VAL A N 1
ATOM 1321 C CA . VAL A 1 178 ? 17.075 -1.082 6.926 1.00 84.12 178 VAL A CA 1
ATOM 1322 C C . VAL A 1 178 ? 18.038 -0.368 7.875 1.00 84.12 178 VAL A C 1
ATOM 1324 O O . VAL A 1 178 ? 17.593 0.393 8.734 1.00 84.12 178 VAL A O 1
ATOM 1327 N N . SER A 1 179 ? 19.350 -0.556 7.708 1.00 87.06 179 SER A N 1
ATOM 1328 C CA . SER A 1 179 ? 20.355 0.133 8.522 1.00 87.06 179 SER A CA 1
ATOM 1329 C C . SER A 1 179 ? 20.315 1.652 8.339 1.00 87.06 179 SER A C 1
ATOM 1331 O O . SER A 1 179 ? 20.534 2.366 9.318 1.00 87.06 179 SER A O 1
ATOM 1333 N N . LEU A 1 180 ? 20.043 2.152 7.126 1.00 86.81 180 LEU A N 1
ATOM 1334 C CA . LEU A 1 180 ? 19.834 3.582 6.897 1.00 86.81 180 LEU A CA 1
ATOM 1335 C C . LEU A 1 180 ? 18.585 4.055 7.647 1.00 86.81 180 LEU A C 1
ATOM 1337 O O . LEU A 1 180 ? 18.682 4.986 8.440 1.00 86.81 180 LEU A O 1
ATOM 1341 N N . LEU A 1 181 ? 17.440 3.387 7.460 1.00 83.44 181 LEU A N 1
ATOM 1342 C CA . LEU A 1 181 ? 16.179 3.773 8.106 1.00 83.44 181 LEU A CA 1
ATOM 1343 C C . LEU A 1 181 ? 16.279 3.804 9.637 1.00 83.44 181 LEU A C 1
ATOM 1345 O O . LEU A 1 181 ? 15.783 4.735 10.265 1.00 83.44 181 LEU A O 1
ATOM 1349 N N . GLN A 1 182 ? 16.954 2.823 10.243 1.00 82.44 182 GLN A N 1
ATOM 1350 C CA . GLN A 1 182 ? 17.178 2.771 11.693 1.00 82.44 182 GLN A CA 1
ATOM 1351 C C . GLN A 1 182 ? 18.076 3.907 12.211 1.00 82.44 182 GLN A C 1
ATOM 1353 O O . GLN A 1 182 ? 18.019 4.238 13.396 1.00 82.44 182 GLN A O 1
ATOM 1358 N N . GLY A 1 183 ? 18.911 4.488 11.347 1.00 80.75 183 GLY A N 1
ATOM 1359 C CA . GLY A 1 183 ? 19.777 5.620 11.672 1.00 80.75 183 GLY A CA 1
ATOM 1360 C C . GLY A 1 183 ? 19.092 6.987 11.581 1.00 80.75 183 GLY A C 1
ATOM 1361 O O . GLY A 1 183 ? 19.653 7.970 12.068 1.00 80.75 183 GLY A O 1
ATOM 1362 N N . LEU A 1 184 ? 17.900 7.067 10.982 1.00 81.44 184 LEU A N 1
ATOM 1363 C CA . LEU A 1 184 ? 17.178 8.319 10.756 1.00 81.44 184 LEU A CA 1
ATOM 1364 C C . LEU A 1 184 ? 16.250 8.662 11.923 1.00 81.44 184 LEU A C 1
ATOM 1366 O O . LEU A 1 184 ? 15.645 7.788 12.544 1.00 81.44 184 LEU A O 1
ATOM 1370 N N . GLN A 1 185 ? 16.102 9.958 12.209 1.00 75.88 185 GLN A N 1
ATOM 1371 C CA . GLN A 1 185 ? 15.036 10.413 13.098 1.00 75.88 185 GLN A CA 1
ATOM 1372 C C . GLN A 1 185 ? 13.687 10.400 12.353 1.00 75.88 185 GLN A C 1
ATOM 1374 O O . GLN A 1 185 ? 13.660 10.583 11.133 1.00 75.88 185 GLN A O 1
ATOM 1379 N N . PRO A 1 186 ? 12.549 10.240 13.055 1.00 71.94 186 PRO A N 1
ATOM 1380 C CA . PRO A 1 186 ? 11.223 10.251 12.426 1.00 71.94 186 PRO A CA 1
ATOM 1381 C C . PRO A 1 186 ? 10.930 11.499 11.578 1.00 71.94 186 PRO A C 1
ATOM 1383 O O . PRO A 1 186 ? 10.308 11.397 10.521 1.00 71.94 186 PRO A O 1
ATOM 1386 N N . ASP A 1 187 ? 11.409 12.670 12.004 1.00 71.00 187 ASP A N 1
ATOM 1387 C CA . ASP A 1 187 ? 11.226 13.924 11.263 1.00 71.00 187 ASP A CA 1
ATOM 1388 C C . ASP A 1 187 ? 12.012 13.931 9.942 1.00 71.00 187 ASP A C 1
ATOM 1390 O O . ASP A 1 187 ? 11.510 14.401 8.917 1.00 71.00 187 ASP A O 1
ATOM 1394 N N . ASP A 1 188 ? 13.212 13.343 9.945 1.00 76.31 188 ASP A N 1
ATOM 1395 C CA . ASP A 1 188 ? 14.043 13.204 8.749 1.00 76.31 188 ASP A CA 1
ATOM 1396 C C . ASP A 1 188 ? 13.399 12.238 7.752 1.00 76.31 188 ASP A C 1
ATOM 1398 O O . ASP A 1 188 ? 13.420 12.496 6.553 1.00 76.31 188 ASP A O 1
ATOM 1402 N N . LEU A 1 189 ? 12.764 11.161 8.230 1.00 72.75 189 LEU A N 1
ATOM 1403 C CA . LEU A 1 189 ? 12.047 10.213 7.373 1.00 72.75 189 LEU A CA 1
ATOM 1404 C C . LEU A 1 189 ? 10.910 10.884 6.602 1.00 72.75 189 LEU A C 1
ATOM 1406 O O . LEU A 1 189 ? 10.792 10.683 5.396 1.00 72.75 189 LEU A O 1
ATOM 1410 N N . ASN A 1 190 ? 10.108 11.717 7.269 1.00 71.81 190 ASN A N 1
ATOM 1411 C CA . ASN A 1 190 ? 9.028 12.451 6.606 1.00 71.81 190 ASN A CA 1
ATOM 1412 C C . ASN A 1 190 ? 9.573 13.424 5.555 1.00 71.81 190 ASN A C 1
ATOM 1414 O O . ASN A 1 190 ? 9.041 13.513 4.447 1.00 71.81 190 ASN A O 1
ATOM 1418 N N . HIS A 1 191 ? 10.653 14.136 5.889 1.00 76.50 191 HIS A N 1
ATOM 1419 C CA . HIS A 1 191 ? 11.300 15.043 4.949 1.00 76.50 191 HIS A CA 1
ATOM 1420 C C . HIS A 1 191 ? 11.839 14.298 3.722 1.00 76.50 191 HIS A C 1
ATOM 1422 O O . HIS A 1 191 ? 11.563 14.697 2.592 1.00 76.50 191 HIS A O 1
ATOM 1428 N N . LEU A 1 192 ? 12.545 13.190 3.933 1.00 79.69 192 LEU A N 1
ATOM 1429 C CA . LEU A 1 192 ? 13.124 12.378 2.868 1.00 79.69 192 LEU A CA 1
ATOM 1430 C C . LEU A 1 192 ? 12.053 11.722 1.991 1.00 79.69 192 LEU A C 1
ATOM 1432 O O . LEU A 1 192 ? 12.159 11.783 0.770 1.00 79.69 192 LEU A O 1
ATOM 1436 N N . ALA A 1 193 ? 10.982 11.186 2.583 1.00 73.50 193 ALA A N 1
ATOM 1437 C CA . ALA A 1 193 ? 9.871 10.597 1.837 1.00 73.50 193 ALA A CA 1
ATOM 1438 C C . ALA A 1 193 ? 9.216 11.609 0.879 1.00 73.50 193 ALA A C 1
ATOM 1440 O O . ALA A 1 193 ? 8.885 11.261 -0.251 1.00 73.50 193 ALA A O 1
ATOM 1441 N N . SER A 1 194 ? 9.097 12.879 1.289 1.00 77.81 194 SER A N 1
ATOM 1442 C CA . SER A 1 194 ? 8.565 13.954 0.432 1.00 77.81 194 SER A CA 1
ATOM 1443 C C . SER A 1 194 ? 9.490 14.400 -0.708 1.00 77.81 194 SER A C 1
ATOM 1445 O O . SER A 1 194 ? 9.051 15.152 -1.575 1.00 77.81 194 SER A O 1
ATOM 1447 N N . GLN A 1 195 ? 10.755 13.970 -0.711 1.00 79.44 195 GLN A N 1
ATOM 1448 C CA . GLN A 1 195 ? 11.726 14.279 -1.768 1.00 79.44 195 GLN A CA 1
ATOM 1449 C C . GLN A 1 195 ? 11.840 13.174 -2.821 1.00 79.44 195 GLN A C 1
ATOM 1451 O O . GLN A 1 195 ? 12.442 13.402 -3.869 1.00 79.44 195 GLN A O 1
ATOM 1456 N N . LEU A 1 196 ? 11.280 11.993 -2.551 1.00 75.00 196 LEU A N 1
ATOM 1457 C CA . LEU A 1 196 ? 11.257 10.889 -3.501 1.00 75.00 196 LEU A CA 1
ATOM 1458 C C . LEU A 1 196 ? 10.295 11.200 -4.649 1.00 75.00 196 LEU A C 1
ATOM 1460 O O . LEU A 1 196 ? 9.190 11.695 -4.417 1.00 75.00 196 LEU A O 1
ATOM 1464 N N . ASP A 1 197 ? 10.685 10.856 -5.874 1.00 79.50 197 ASP A N 1
ATOM 1465 C CA . ASP A 1 197 ? 9.746 10.825 -6.994 1.00 79.50 197 ASP A CA 1
ATOM 1466 C C . ASP A 1 197 ? 8.741 9.662 -6.850 1.00 79.50 197 ASP A C 1
ATOM 1468 O O . ASP A 1 197 ? 8.907 8.752 -6.033 1.00 79.50 197 ASP A O 1
ATOM 1472 N N . GLU A 1 198 ? 7.675 9.677 -7.651 1.00 74.75 198 GLU A N 1
ATOM 1473 C CA . GLU A 1 198 ? 6.604 8.671 -7.586 1.00 74.75 198 GLU A CA 1
ATOM 1474 C C . GLU A 1 198 ? 7.097 7.233 -7.825 1.00 74.75 198 GLU A C 1
ATOM 1476 O O . GLU A 1 198 ? 6.489 6.269 -7.353 1.00 74.75 198 GLU A O 1
ATOM 1481 N N . GLN A 1 199 ? 8.189 7.058 -8.570 1.00 70.81 199 GLN A N 1
ATOM 1482 C CA . GLN A 1 199 ? 8.763 5.745 -8.842 1.00 70.81 199 GLN A CA 1
ATOM 1483 C C . GLN A 1 199 ? 9.479 5.201 -7.603 1.00 70.81 199 GLN A C 1
ATOM 1485 O O . GLN A 1 199 ? 9.178 4.090 -7.163 1.00 70.81 199 GLN A O 1
ATOM 1490 N N . HIS A 1 200 ? 10.348 5.999 -6.985 1.00 75.12 200 HIS A N 1
ATOM 1491 C CA . HIS A 1 200 ? 11.045 5.632 -5.757 1.00 75.12 200 HIS A CA 1
ATOM 1492 C C . HIS A 1 200 ? 10.084 5.482 -4.577 1.00 75.12 200 HIS A C 1
ATOM 1494 O O . HIS A 1 200 ? 10.280 4.595 -3.749 1.00 75.12 200 HIS A O 1
ATOM 1500 N N . GLN A 1 201 ? 9.008 6.274 -4.517 1.00 71.31 201 GLN A N 1
ATOM 1501 C CA . GLN A 1 201 ? 7.944 6.078 -3.528 1.00 71.31 201 GLN A CA 1
ATOM 1502 C C . GLN A 1 201 ? 7.280 4.705 -3.688 1.00 71.31 201 GLN A C 1
ATOM 1504 O O . GLN A 1 201 ? 7.141 3.977 -2.704 1.00 71.31 201 GLN A O 1
ATOM 1509 N N . ARG A 1 202 ? 6.920 4.309 -4.918 1.00 71.19 202 ARG A N 1
ATOM 1510 C CA . ARG A 1 202 ? 6.342 2.981 -5.186 1.00 71.19 202 ARG A CA 1
ATOM 1511 C C . ARG A 1 202 ? 7.306 1.852 -4.826 1.00 71.19 202 ARG A C 1
ATOM 1513 O O . ARG A 1 202 ? 6.897 0.898 -4.166 1.00 71.19 202 ARG A O 1
ATOM 1520 N N . TRP A 1 203 ? 8.579 1.970 -5.195 1.00 76.75 203 TRP A N 1
ATOM 1521 C CA . TRP A 1 203 ? 9.600 0.984 -4.832 1.00 76.75 203 TRP A CA 1
ATOM 1522 C C . TRP A 1 203 ? 9.818 0.893 -3.326 1.00 76.75 203 TRP A C 1
ATOM 1524 O O . TRP A 1 203 ? 9.839 -0.207 -2.781 1.00 76.75 203 TRP A O 1
ATOM 1534 N N . MET A 1 204 ? 9.902 2.029 -2.635 1.00 80.88 204 MET A N 1
ATOM 1535 C CA . MET A 1 204 ? 10.022 2.079 -1.180 1.00 80.88 204 MET A CA 1
ATOM 1536 C C . MET A 1 204 ? 8.832 1.392 -0.502 1.00 80.88 204 MET A C 1
ATOM 1538 O O . MET A 1 204 ? 9.034 0.577 0.396 1.00 80.88 204 MET A O 1
ATOM 1542 N N . MET A 1 205 ? 7.603 1.656 -0.955 1.00 73.12 205 MET A N 1
ATOM 1543 C CA . MET A 1 205 ? 6.409 0.976 -0.442 1.00 73.12 205 MET A CA 1
ATOM 1544 C C . MET A 1 205 ? 6.461 -0.538 -0.685 1.00 73.12 205 MET A C 1
ATOM 1546 O O . MET A 1 205 ? 6.157 -1.309 0.226 1.00 73.12 205 MET A O 1
ATOM 1550 N N . GLY A 1 206 ? 6.911 -0.974 -1.867 1.00 69.12 206 GLY A N 1
ATOM 1551 C CA . GLY A 1 206 ? 7.115 -2.392 -2.178 1.00 69.12 206 GLY A CA 1
ATOM 1552 C C . GLY A 1 206 ? 8.148 -3.059 -1.264 1.00 69.12 206 GLY A C 1
ATOM 1553 O O . GLY A 1 206 ? 7.877 -4.111 -0.686 1.00 69.12 206 GLY A O 1
ATOM 1554 N N . ILE A 1 207 ? 9.301 -2.416 -1.057 1.00 73.69 207 ILE A N 1
ATOM 1555 C CA . ILE A 1 207 ? 10.363 -2.890 -0.156 1.00 73.69 207 ILE A CA 1
ATOM 1556 C C . ILE A 1 207 ? 9.844 -3.006 1.282 1.00 73.69 207 ILE A C 1
ATOM 1558 O O . ILE A 1 207 ? 10.040 -4.033 1.931 1.00 73.69 207 ILE A O 1
ATOM 1562 N N . MET A 1 208 ? 9.148 -1.982 1.779 1.00 75.56 208 MET A N 1
ATOM 1563 C CA . MET A 1 208 ? 8.575 -1.986 3.128 1.00 75.56 208 MET A CA 1
ATOM 1564 C C . MET A 1 208 ? 7.524 -3.088 3.301 1.00 75.56 208 MET A C 1
ATOM 1566 O O . MET A 1 208 ? 7.520 -3.765 4.328 1.00 75.56 208 MET A O 1
ATOM 1570 N N . SER A 1 209 ? 6.686 -3.321 2.287 1.00 77.62 209 SER A N 1
ATOM 1571 C CA . SER A 1 209 ? 5.716 -4.420 2.283 1.00 77.62 209 SER A CA 1
ATOM 1572 C C . SER A 1 209 ? 6.401 -5.788 2.350 1.00 77.62 209 SER A C 1
ATOM 1574 O O . SER A 1 209 ? 5.979 -6.645 3.122 1.00 77.62 209 SER A O 1
ATOM 1576 N N . LEU A 1 210 ? 7.484 -5.996 1.592 1.00 75.88 210 LEU A N 1
ATOM 1577 C CA . LEU A 1 210 ? 8.260 -7.242 1.623 1.00 75.88 210 LEU A CA 1
ATOM 1578 C C . LEU A 1 210 ? 8.921 -7.473 2.987 1.00 75.88 210 LEU A C 1
ATOM 1580 O O . LEU A 1 210 ? 8.871 -8.578 3.529 1.00 75.88 210 LEU A O 1
ATOM 1584 N N . LEU A 1 211 ? 9.508 -6.427 3.573 1.00 78.69 211 LEU A N 1
ATOM 1585 C CA . LEU A 1 211 ? 10.096 -6.491 4.913 1.00 78.69 211 LEU A CA 1
ATOM 1586 C C . LEU A 1 211 ? 9.037 -6.805 5.976 1.00 78.69 211 LEU A C 1
ATOM 1588 O O . LEU A 1 211 ? 9.282 -7.613 6.877 1.00 78.69 211 LEU A O 1
ATOM 1592 N N . GLN A 1 212 ? 7.850 -6.207 5.860 1.00 76.12 212 GLN A N 1
ATOM 1593 C CA . GLN A 1 212 ? 6.724 -6.510 6.733 1.00 76.12 212 GLN A CA 1
ATOM 1594 C C . GLN A 1 212 ? 6.274 -7.965 6.572 1.00 76.12 212 GLN A C 1
ATOM 1596 O O . GLN A 1 212 ? 6.130 -8.659 7.576 1.00 76.12 212 GLN A O 1
ATOM 1601 N N . GLN A 1 213 ? 6.098 -8.449 5.340 1.00 75.75 213 GLN A N 1
ATOM 1602 C CA . GLN A 1 213 ? 5.718 -9.837 5.080 1.00 75.75 213 GLN A CA 1
ATOM 1603 C C . GLN A 1 213 ? 6.725 -10.810 5.694 1.00 75.75 213 GLN A C 1
ATOM 1605 O O . GLN A 1 213 ? 6.330 -11.718 6.418 1.00 75.75 213 GLN A O 1
ATOM 1610 N N . ARG A 1 214 ? 8.026 -10.580 5.500 1.00 78.19 214 ARG A N 1
ATOM 1611 C CA . ARG A 1 214 ? 9.067 -11.405 6.119 1.00 78.19 214 ARG A CA 1
ATOM 1612 C C . ARG A 1 214 ? 9.010 -11.365 7.643 1.00 78.19 214 ARG A C 1
ATOM 1614 O O . ARG A 1 214 ? 9.133 -12.401 8.286 1.00 78.19 214 ARG A O 1
ATOM 1621 N N . THR A 1 215 ? 8.793 -10.186 8.225 1.00 79.25 215 THR A N 1
ATOM 1622 C CA . THR A 1 215 ? 8.623 -10.040 9.679 1.00 79.25 215 THR A CA 1
ATOM 1623 C C . THR A 1 215 ? 7.444 -10.882 10.174 1.00 79.25 215 THR A C 1
ATOM 1625 O O . THR A 1 215 ? 7.542 -11.528 11.214 1.00 79.25 215 THR A O 1
ATOM 1628 N N . ILE A 1 216 ? 6.340 -10.919 9.422 1.00 77.81 216 ILE A N 1
ATOM 1629 C CA . ILE A 1 216 ? 5.171 -11.756 9.722 1.00 77.81 216 ILE A CA 1
ATOM 1630 C C . ILE A 1 216 ? 5.486 -13.243 9.528 1.00 77.81 216 ILE A C 1
ATOM 1632 O O . ILE A 1 216 ? 5.033 -14.068 10.311 1.00 77.81 216 ILE A O 1
ATOM 1636 N N . GLU A 1 217 ? 6.250 -13.623 8.511 1.00 82.12 217 GLU A N 1
ATOM 1637 C CA . GLU A 1 217 ? 6.621 -15.023 8.284 1.00 82.12 217 GLU A CA 1
ATOM 1638 C C . GLU A 1 217 ? 7.551 -15.552 9.384 1.00 82.12 217 GLU A C 1
ATOM 1640 O O . GLU A 1 217 ? 7.358 -16.666 9.872 1.00 82.12 217 GLU A O 1
ATOM 1645 N N . GLU A 1 218 ? 8.524 -14.744 9.810 1.00 85.88 218 GLU A N 1
ATOM 1646 C CA . GLU A 1 218 ? 9.532 -15.130 10.799 1.00 85.88 218 GLU A CA 1
ATOM 1647 C C . GLU A 1 218 ? 9.021 -15.025 12.241 1.00 85.88 218 GLU A C 1
ATOM 1649 O O . GLU A 1 218 ? 9.288 -15.910 13.051 1.00 85.88 218 GLU A O 1
ATOM 1654 N N . HIS A 1 219 ? 8.274 -13.964 12.559 1.00 88.62 219 HIS A N 1
ATOM 1655 C CA . HIS A 1 219 ? 7.822 -13.654 13.922 1.00 88.62 219 HIS A CA 1
ATOM 1656 C C . HIS A 1 219 ? 6.301 -13.708 14.089 1.00 88.62 219 HIS A C 1
ATOM 1658 O O . HIS A 1 219 ? 5.756 -13.316 15.124 1.00 88.62 219 HIS A O 1
ATOM 1664 N N . GLY A 1 220 ? 5.576 -14.160 13.068 1.00 90.56 220 GLY A N 1
ATOM 1665 C CA . GLY A 1 220 ? 4.119 -14.217 13.081 1.00 90.56 220 GLY A CA 1
ATOM 1666 C C . GLY A 1 220 ? 3.534 -15.006 14.248 1.00 90.56 220 GLY A C 1
ATOM 1667 O O . GLY A 1 220 ? 2.586 -14.520 14.873 1.00 90.56 220 GLY A O 1
ATOM 1668 N N . PRO A 1 221 ? 4.061 -16.201 14.582 1.00 91.69 221 PRO A N 1
ATOM 1669 C CA . PRO A 1 221 ? 3.616 -16.952 15.751 1.00 91.69 221 PRO A CA 1
ATOM 1670 C C . PRO A 1 221 ? 3.757 -16.161 17.057 1.00 91.69 221 PRO A C 1
ATOM 1672 O O . PRO A 1 221 ? 2.802 -16.120 17.833 1.00 91.69 221 PRO A O 1
ATOM 1675 N N . GLU A 1 222 ? 4.890 -15.493 17.274 1.00 92.56 222 GLU A N 1
ATOM 1676 C CA . GLU A 1 222 ? 5.181 -14.697 18.468 1.00 92.56 222 GLU A CA 1
ATOM 1677 C C . GLU A 1 222 ? 4.298 -13.451 18.544 1.00 92.56 222 GLU A C 1
ATOM 1679 O O . GLU A 1 222 ? 3.748 -13.153 19.603 1.00 92.56 222 GLU A O 1
ATOM 1684 N N . ILE A 1 223 ? 4.103 -12.745 17.425 1.00 89.50 223 ILE A N 1
ATOM 1685 C CA . ILE A 1 223 ? 3.201 -11.588 17.353 1.00 89.50 223 ILE A CA 1
ATOM 1686 C C . ILE A 1 223 ? 1.758 -12.039 17.617 1.00 89.50 223 ILE A C 1
ATOM 1688 O O . ILE A 1 223 ? 1.020 -11.363 18.336 1.00 89.50 223 ILE A O 1
ATOM 1692 N N . ARG A 1 224 ? 1.349 -13.208 17.102 1.00 94.38 224 ARG A N 1
ATOM 1693 C CA . ARG A 1 224 ? -0.002 -13.752 17.313 1.00 94.38 224 ARG A CA 1
ATOM 1694 C C . ARG A 1 224 ? -0.200 -14.149 18.769 1.00 94.38 224 ARG A C 1
ATOM 1696 O O . ARG A 1 224 ? -1.261 -13.902 19.341 1.00 94.38 224 ARG A O 1
ATOM 1703 N N . GLU A 1 225 ? 0.806 -14.765 19.377 1.00 95.88 225 GLU A N 1
ATOM 1704 C CA . GLU A 1 225 ? 0.800 -15.090 20.799 1.00 95.88 225 GLU A CA 1
ATOM 1705 C C . GLU A 1 225 ? 0.761 -13.820 21.659 1.00 95.88 225 GLU A C 1
ATOM 1707 O O . GLU A 1 225 ? -0.057 -13.737 22.574 1.00 95.88 225 GLU A O 1
ATOM 1712 N N . ALA A 1 226 ? 1.554 -12.799 21.325 1.00 92.56 226 ALA A N 1
ATOM 1713 C CA . ALA A 1 226 ? 1.526 -11.500 21.989 1.00 92.56 226 ALA A CA 1
ATOM 1714 C C . ALA A 1 226 ? 0.141 -10.844 21.883 1.00 92.56 226 ALA A C 1
ATOM 1716 O O . ALA A 1 226 ? -0.411 -10.429 22.897 1.00 92.56 226 ALA A O 1
ATOM 1717 N N . ALA A 1 227 ? -0.474 -10.832 20.696 1.00 94.19 227 ALA A N 1
ATOM 1718 C CA . ALA A 1 227 ? -1.825 -10.314 20.488 1.00 94.19 227 ALA A CA 1
ATOM 1719 C C . ALA A 1 227 ? -2.871 -11.044 21.350 1.00 94.19 227 ALA A C 1
ATOM 1721 O O . ALA A 1 227 ? -3.693 -10.409 22.014 1.00 94.19 227 ALA A O 1
ATOM 1722 N N . ARG A 1 228 ? -2.815 -12.382 21.396 1.00 97.50 228 ARG A N 1
ATOM 1723 C CA . ARG A 1 228 ? -3.705 -13.207 22.233 1.00 97.50 228 ARG A CA 1
ATOM 1724 C C . ARG A 1 228 ? -3.490 -12.955 23.724 1.00 97.50 228 ARG A C 1
ATOM 1726 O O . ARG A 1 228 ? -4.462 -12.858 24.471 1.00 97.50 228 ARG A O 1
ATOM 1733 N N . ASN A 1 229 ? -2.238 -12.822 24.152 1.00 97.62 229 ASN A N 1
ATOM 1734 C CA . ASN A 1 229 ? -1.891 -12.533 25.538 1.00 97.62 229 ASN A CA 1
ATOM 1735 C C . ASN A 1 229 ? -2.352 -11.130 25.952 1.00 97.62 229 ASN A C 1
ATOM 1737 O O . ASN A 1 229 ? -2.959 -10.998 27.014 1.00 97.62 229 ASN A O 1
ATOM 1741 N N . SER A 1 230 ? -2.145 -10.108 25.115 1.00 96.50 230 SER A N 1
ATOM 1742 C CA . SER A 1 230 ? -2.642 -8.749 25.364 1.00 96.50 230 SER A CA 1
ATOM 1743 C C . SER A 1 230 ? -4.172 -8.717 25.419 1.00 96.50 230 SER A C 1
ATOM 1745 O O . SER A 1 230 ? -4.719 -8.107 26.333 1.00 96.50 230 SER A O 1
ATOM 1747 N N . LEU A 1 231 ? -4.879 -9.446 24.542 1.00 97.56 231 LEU A N 1
ATOM 1748 C CA . LEU A 1 231 ? -6.344 -9.559 24.592 1.00 97.56 231 LEU A CA 1
ATOM 1749 C C . LEU A 1 231 ? -6.831 -10.216 25.895 1.00 97.56 231 LEU A C 1
ATOM 1751 O O . LEU A 1 231 ? -7.720 -9.687 26.565 1.00 97.56 231 LEU A O 1
ATOM 1755 N N . ALA A 1 232 ? -6.234 -11.341 26.293 1.00 97.56 232 ALA A N 1
ATOM 1756 C CA . ALA A 1 232 ? -6.589 -12.020 27.539 1.00 97.56 232 ALA A CA 1
ATOM 1757 C C . ALA A 1 232 ? -6.307 -11.139 28.771 1.00 97.56 232 ALA A C 1
ATOM 1759 O O . ALA A 1 232 ? -7.118 -11.074 29.698 1.00 97.56 232 ALA A O 1
ATOM 1760 N N . GLN A 1 233 ? -5.178 -10.420 28.775 1.00 97.69 233 GLN A N 1
ATOM 1761 C CA . GLN A 1 233 ? -4.845 -9.466 29.833 1.00 97.69 233 GLN A CA 1
ATOM 1762 C C . GLN A 1 233 ? -5.793 -8.267 29.845 1.00 97.69 233 GLN A C 1
ATOM 1764 O O . GLN A 1 233 ? -6.163 -7.824 30.933 1.00 97.69 233 GLN A O 1
ATOM 1769 N N . ALA A 1 234 ? -6.215 -7.761 28.683 1.00 96.25 234 ALA A N 1
ATOM 1770 C CA . ALA A 1 234 ? -7.191 -6.681 28.581 1.00 96.25 234 ALA A CA 1
ATOM 1771 C C . ALA A 1 234 ? -8.511 -7.093 29.242 1.00 96.25 234 ALA A C 1
ATOM 1773 O O . ALA A 1 234 ? -8.973 -6.412 30.152 1.00 96.25 234 ALA A O 1
ATOM 1774 N N . GLN A 1 235 ? -9.045 -8.265 28.885 1.00 97.31 235 GLN A N 1
ATOM 1775 C CA . GLN A 1 235 ? -10.290 -8.795 29.450 1.00 97.31 235 GLN A CA 1
ATOM 1776 C C . GLN A 1 235 ? -10.195 -9.037 30.964 1.00 97.31 235 GLN A C 1
ATOM 1778 O O . GLN A 1 235 ? -11.120 -8.713 31.708 1.00 97.31 235 GLN A O 1
ATOM 1783 N N . ALA A 1 236 ? -9.072 -9.576 31.450 1.00 96.75 236 ALA A N 1
ATOM 1784 C CA . ALA A 1 236 ? -8.858 -9.772 32.884 1.00 96.75 236 ALA A CA 1
ATOM 1785 C C . ALA A 1 236 ? -8.742 -8.437 33.644 1.00 96.75 236 ALA A C 1
ATOM 1787 O O . ALA A 1 236 ? -9.284 -8.292 34.739 1.00 96.75 236 ALA A O 1
ATOM 1788 N N . THR A 1 237 ? -8.056 -7.454 33.055 1.00 95.56 237 THR A N 1
ATOM 1789 C CA . THR A 1 237 ? -7.888 -6.105 33.619 1.00 95.56 237 THR A CA 1
ATOM 1790 C C . THR A 1 237 ? -9.220 -5.355 33.656 1.00 95.56 237 THR A C 1
ATOM 1792 O O . THR A 1 237 ? -9.543 -4.700 34.646 1.00 95.56 237 THR A O 1
ATOM 1795 N N . GLU A 1 238 ? -10.033 -5.526 32.617 1.00 95.12 238 GLU A N 1
ATOM 1796 C CA . GLU A 1 238 ? -11.380 -4.977 32.524 1.00 95.12 238 GLU A CA 1
ATOM 1797 C C . GLU A 1 238 ? -12.299 -5.555 33.611 1.00 95.12 238 GLU A C 1
ATOM 1799 O O . GLU A 1 238 ? -12.976 -4.814 34.319 1.00 95.12 238 GLU A O 1
ATOM 1804 N N . GLN A 1 239 ? -12.269 -6.875 33.825 1.00 94.88 239 GLN A N 1
ATOM 1805 C CA . GLN A 1 239 ? -13.029 -7.530 34.899 1.00 94.88 239 GLN A CA 1
ATOM 1806 C C . GLN A 1 239 ? -12.589 -7.085 36.302 1.00 94.88 239 GLN A C 1
ATOM 1808 O O . GLN A 1 239 ? -13.388 -7.124 37.239 1.00 94.88 239 GLN A O 1
ATOM 1813 N N . ALA A 1 240 ? -11.336 -6.651 36.451 1.00 94.69 240 ALA A N 1
ATOM 1814 C CA . ALA A 1 240 ? -10.819 -6.069 37.686 1.00 94.69 240 ALA A CA 1
ATOM 1815 C C . ALA A 1 240 ? -11.227 -4.593 37.885 1.00 94.69 240 ALA A C 1
ATOM 1817 O O . ALA A 1 240 ? -11.006 -4.052 38.970 1.00 94.69 240 ALA A O 1
ATOM 1818 N N . GLY A 1 241 ? -11.838 -3.956 36.879 1.00 92.12 241 GLY A N 1
ATOM 1819 C CA . GLY A 1 241 ? -12.326 -2.575 36.926 1.00 92.12 241 GLY A CA 1
ATOM 1820 C C . GLY A 1 241 ? -11.301 -1.505 36.538 1.00 92.12 241 GLY A C 1
ATOM 1821 O O . GLY A 1 241 ? -11.564 -0.323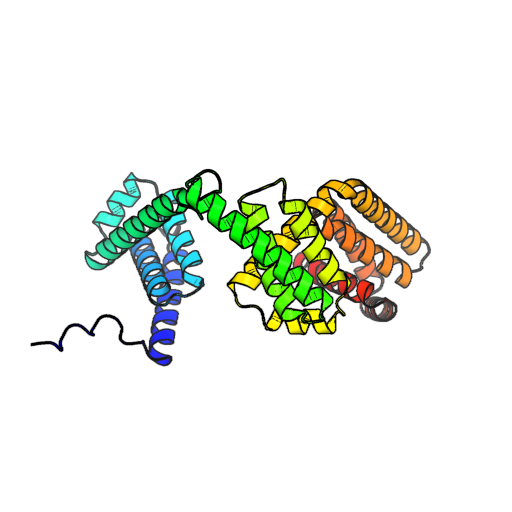 36.747 1.00 92.12 241 GLY A O 1
ATOM 1822 N N . ASP A 1 242 ? -10.143 -1.882 35.987 1.00 92.69 242 ASP A N 1
ATOM 1823 C CA . ASP A 1 242 ? -9.118 -0.935 35.524 1.00 92.69 242 ASP A CA 1
ATOM 1824 C C . ASP A 1 242 ? -9.293 -0.641 34.023 1.00 92.69 242 ASP A C 1
ATOM 1826 O O . ASP A 1 242 ? -8.574 -1.152 33.159 1.00 92.69 242 ASP A O 1
ATOM 1830 N N . ASN A 1 243 ? -10.309 0.167 33.708 1.00 89.75 243 ASN A N 1
ATOM 1831 C CA . ASN A 1 243 ? -10.718 0.432 32.328 1.00 89.75 243 ASN A CA 1
ATOM 1832 C C . ASN A 1 243 ? -9.606 1.098 31.503 1.00 89.75 243 ASN A C 1
ATOM 1834 O O . ASN A 1 243 ? -9.342 0.694 30.373 1.00 89.75 243 ASN A O 1
ATOM 1838 N N . SER A 1 244 ? -8.904 2.084 32.063 1.00 87.12 244 SER A N 1
ATOM 1839 C CA . SER A 1 244 ? -7.844 2.793 31.338 1.00 87.12 244 SER A CA 1
ATOM 1840 C C . SER A 1 244 ? -6.712 1.856 30.919 1.00 87.12 244 SER A C 1
ATOM 1842 O O . SER A 1 244 ? -6.249 1.915 29.780 1.00 87.12 244 SER A O 1
ATOM 1844 N N . LYS A 1 245 ? -6.295 0.943 31.805 1.00 89.69 245 LYS A N 1
ATOM 1845 C CA . LYS A 1 245 ? -5.262 -0.042 31.477 1.00 89.69 245 LYS A CA 1
ATOM 1846 C C . LYS A 1 245 ? -5.759 -1.092 30.483 1.00 89.69 245 LYS A C 1
ATOM 1848 O O . LYS A 1 245 ? -5.018 -1.457 29.571 1.00 89.69 245 LYS A O 1
ATOM 1853 N N . ALA A 1 246 ? -6.999 -1.562 30.627 1.00 92.19 246 ALA A N 1
ATOM 1854 C CA . ALA A 1 246 ? -7.592 -2.513 29.689 1.00 92.19 246 ALA A CA 1
ATOM 1855 C C . ALA A 1 246 ? -7.671 -1.942 28.262 1.00 92.19 246 ALA A C 1
ATOM 1857 O O . ALA A 1 246 ? -7.358 -2.647 27.309 1.00 92.19 246 ALA A O 1
ATOM 1858 N N . LEU A 1 247 ? -7.994 -0.655 28.107 1.00 90.25 247 LEU A N 1
ATOM 1859 C CA . LEU A 1 247 ? -8.030 0.019 26.804 1.00 90.25 247 LEU A CA 1
ATOM 1860 C C . LEU A 1 247 ? -6.660 0.063 26.114 1.00 90.25 247 LEU A C 1
ATOM 1862 O O . LEU A 1 247 ? -6.580 -0.192 24.913 1.00 90.25 247 LEU A O 1
ATOM 1866 N N . GLY A 1 248 ? -5.582 0.315 26.864 1.00 87.19 248 GLY A N 1
ATOM 1867 C CA . GLY A 1 248 ? -4.218 0.236 26.327 1.00 87.19 248 GLY A CA 1
ATOM 1868 C C . GLY A 1 248 ? -3.849 -1.174 25.856 1.00 87.19 248 GLY A C 1
ATOM 1869 O O . GLY A 1 248 ? -3.288 -1.337 24.775 1.00 87.19 248 GLY A O 1
ATOM 1870 N N . LEU A 1 249 ? -4.240 -2.200 26.619 1.00 93.25 249 LEU A N 1
ATOM 1871 C CA . LEU A 1 249 ? -4.018 -3.604 26.256 1.00 93.25 249 LEU A CA 1
ATOM 1872 C C . LEU A 1 249 ? -4.856 -4.036 25.039 1.00 93.25 249 LEU A C 1
ATOM 1874 O O . LEU A 1 249 ? -4.370 -4.797 24.204 1.00 93.25 249 LEU A O 1
ATOM 1878 N N . TYR A 1 250 ? -6.084 -3.525 24.888 1.00 94.81 250 TYR A N 1
ATOM 1879 C CA . TYR A 1 250 ? -6.881 -3.727 23.673 1.00 94.81 250 TYR A CA 1
ATOM 1880 C C . TYR A 1 250 ? -6.236 -3.060 22.449 1.00 94.81 250 TYR A C 1
ATOM 1882 O O . TYR A 1 250 ? -6.177 -3.683 21.390 1.00 94.81 250 TYR A O 1
ATOM 1890 N N . ALA A 1 251 ? -5.712 -1.835 22.583 1.00 89.94 251 ALA A N 1
ATOM 1891 C CA . ALA A 1 251 ? -4.998 -1.149 21.502 1.00 89.94 251 ALA A CA 1
ATOM 1892 C C . ALA A 1 251 ? -3.738 -1.917 21.067 1.00 89.94 251 ALA A C 1
ATOM 1894 O O . ALA A 1 251 ? -3.493 -2.085 19.872 1.00 89.94 251 ALA A O 1
ATOM 1895 N N . GLU A 1 252 ? -2.973 -2.448 22.022 1.00 91.38 252 GLU A N 1
ATOM 1896 C CA . GLU A 1 252 ? -1.818 -3.305 21.741 1.00 91.38 252 GLU A CA 1
ATOM 1897 C C . GLU A 1 252 ? -2.226 -4.607 21.034 1.00 91.38 252 GLU A C 1
ATOM 1899 O O . GLU A 1 252 ? -1.645 -4.961 20.005 1.00 91.38 252 GLU A O 1
ATOM 1904 N N . ALA A 1 253 ? -3.256 -5.295 21.541 1.00 93.75 253 ALA A N 1
ATOM 1905 C CA . ALA A 1 253 ? -3.771 -6.519 20.933 1.00 93.75 253 ALA A CA 1
ATOM 1906 C C . ALA A 1 253 ? -4.233 -6.284 19.486 1.00 93.75 253 ALA A C 1
ATOM 1908 O O . ALA A 1 253 ? -3.926 -7.086 18.604 1.00 93.75 253 ALA A O 1
ATOM 1909 N N . PHE A 1 254 ? -4.920 -5.166 19.230 1.00 91.00 254 PHE A N 1
ATOM 1910 C CA . PHE A 1 254 ? -5.363 -4.785 17.891 1.00 91.00 254 PHE A CA 1
ATOM 1911 C C . PHE A 1 254 ? -4.190 -4.453 16.973 1.00 91.00 254 PHE A C 1
ATOM 1913 O O . PHE A 1 254 ? -4.163 -4.921 15.842 1.00 91.00 254 PHE A O 1
ATOM 1920 N N . SER A 1 255 ? -3.201 -3.695 17.454 1.00 89.00 255 SER A N 1
ATOM 1921 C CA . SER A 1 255 ? -2.010 -3.351 16.673 1.00 89.00 255 SER A CA 1
ATOM 1922 C C . SER A 1 255 ? -1.250 -4.601 16.220 1.00 89.00 255 SER A C 1
ATOM 1924 O O . SER A 1 255 ? -0.862 -4.682 15.056 1.00 89.00 255 SER A O 1
ATOM 1926 N N . ASN A 1 256 ? -1.103 -5.595 17.103 1.00 89.81 256 ASN A N 1
ATOM 1927 C CA . ASN A 1 256 ? -0.467 -6.869 16.769 1.00 89.81 256 ASN A CA 1
ATOM 1928 C C . ASN A 1 256 ? -1.342 -7.739 15.843 1.00 89.81 256 ASN A C 1
ATOM 1930 O O . ASN A 1 256 ? -0.823 -8.420 14.967 1.00 89.81 256 ASN A O 1
ATOM 1934 N N . ALA A 1 257 ? -2.669 -7.723 15.996 1.00 88.12 257 ALA A N 1
ATOM 1935 C CA . ALA A 1 257 ? -3.565 -8.437 15.082 1.00 88.12 257 ALA A CA 1
ATOM 1936 C C . ALA A 1 257 ? -3.576 -7.808 13.675 1.00 88.12 257 ALA A C 1
ATOM 1938 O O . ALA A 1 257 ? -3.542 -8.521 12.674 1.00 88.12 257 ALA A O 1
ATOM 1939 N N . ALA A 1 258 ? -3.572 -6.475 13.597 1.00 83.56 258 ALA A N 1
ATOM 1940 C CA . ALA A 1 258 ? -3.534 -5.724 12.348 1.00 83.56 258 ALA A CA 1
ATOM 1941 C C . ALA A 1 258 ? -2.197 -5.898 11.616 1.00 83.56 258 ALA A C 1
ATOM 1943 O O . ALA A 1 258 ? -2.198 -6.075 10.399 1.00 83.56 258 ALA A O 1
ATOM 1944 N N . SER A 1 259 ? -1.065 -5.914 12.334 1.00 84.69 259 SER A N 1
ATOM 1945 C CA . SER A 1 259 ? 0.247 -6.148 11.715 1.00 84.69 259 SER A CA 1
ATOM 1946 C C . SER A 1 259 ? 0.353 -7.531 11.074 1.00 84.69 259 SER A C 1
ATOM 1948 O O . SER A 1 259 ? 1.027 -7.663 10.060 1.00 84.69 259 SER A O 1
ATOM 1950 N N . LEU A 1 260 ? -0.357 -8.525 11.618 1.00 84.19 260 LEU A N 1
ATOM 1951 C CA . LEU A 1 260 ? -0.476 -9.880 11.071 1.00 84.19 260 LEU A CA 1
ATOM 1952 C C . LEU A 1 260 ? -1.525 -10.034 9.971 1.00 84.19 260 LEU A C 1
ATOM 1954 O O . LEU A 1 260 ? -1.614 -11.113 9.389 1.00 84.19 260 LEU A O 1
ATOM 1958 N N . GLN A 1 261 ? -2.361 -9.017 9.748 1.00 85.44 261 GLN A N 1
ATOM 1959 C CA . GLN A 1 261 ? -3.577 -9.132 8.937 1.00 85.44 261 GLN A CA 1
ATOM 1960 C C . GLN A 1 261 ? -4.504 -10.270 9.431 1.00 85.44 261 GLN A C 1
ATOM 1962 O O . GLN A 1 261 ? -5.241 -10.884 8.660 1.00 85.44 261 GLN A O 1
ATOM 1967 N N . ASP A 1 262 ? -4.484 -10.561 10.739 1.00 88.88 262 ASP A N 1
ATOM 1968 C CA . ASP A 1 262 ? -5.304 -11.601 11.372 1.00 88.88 262 ASP A CA 1
ATOM 1969 C C . ASP A 1 262 ? -6.713 -11.048 11.629 1.00 88.88 262 ASP A C 1
ATOM 1971 O O . ASP A 1 262 ? -7.032 -10.550 12.712 1.00 88.88 262 ASP A O 1
ATOM 1975 N N . GLY A 1 263 ? -7.554 -11.087 10.590 1.00 87.06 263 GLY A N 1
ATOM 1976 C CA . GLY A 1 263 ? -8.904 -10.520 10.623 1.00 87.06 263 GLY A CA 1
ATOM 1977 C C . GLY A 1 263 ? -9.810 -11.145 11.688 1.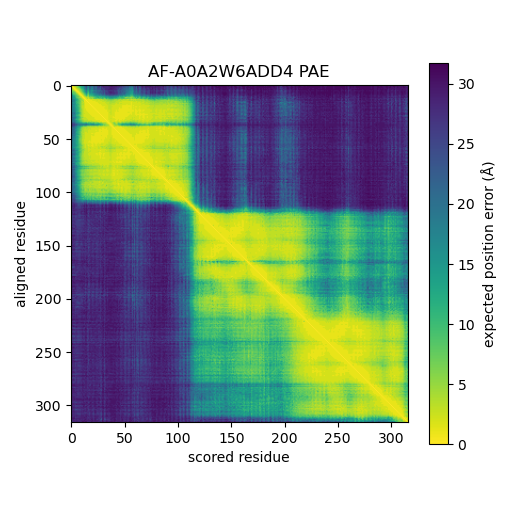00 87.06 263 GLY A C 1
ATOM 1978 O O . GLY A 1 263 ? -10.663 -10.459 12.251 1.00 87.06 263 GLY A O 1
ATOM 1979 N N . GLU A 1 264 ? -9.615 -12.423 12.020 1.00 93.69 264 GLU A N 1
ATOM 1980 C CA . GLU A 1 264 ? -10.379 -13.077 13.084 1.00 93.69 264 GLU A CA 1
ATOM 1981 C C . GLU A 1 264 ? -9.998 -12.501 14.452 1.00 93.69 264 GLU A C 1
ATOM 1983 O O . GLU A 1 264 ? -10.875 -12.078 15.211 1.00 93.69 264 GLU A O 1
ATOM 1988 N N . LEU A 1 265 ? -8.698 -12.423 14.756 1.00 92.94 265 LEU A N 1
ATOM 1989 C CA . LEU A 1 265 ? -8.229 -11.870 16.023 1.00 92.94 265 LEU A CA 1
ATOM 1990 C C . LEU A 1 265 ? -8.538 -10.373 16.137 1.00 92.94 265 LEU A C 1
ATOM 1992 O O . LEU A 1 265 ? -8.988 -9.924 17.192 1.00 92.94 265 LEU A O 1
ATOM 1996 N N . ALA A 1 266 ? -8.378 -9.611 15.053 1.00 91.06 266 ALA A N 1
ATOM 1997 C CA . ALA A 1 266 ? -8.748 -8.199 15.003 1.00 91.06 266 ALA A CA 1
ATOM 1998 C C . ALA A 1 266 ? -10.242 -8.005 15.315 1.00 91.06 266 ALA A C 1
ATOM 2000 O O . ALA A 1 266 ? -10.591 -7.169 16.149 1.00 91.06 266 ALA A O 1
ATOM 2001 N N . ASN A 1 267 ? -11.121 -8.835 14.744 1.00 91.38 267 ASN A N 1
ATOM 2002 C CA . ASN A 1 267 ? -12.554 -8.807 15.041 1.00 91.38 267 ASN A CA 1
ATOM 2003 C C . ASN A 1 267 ? -12.876 -9.199 16.491 1.00 91.38 267 ASN A C 1
ATOM 2005 O O . ASN A 1 267 ? -13.767 -8.603 17.102 1.00 91.38 267 ASN A O 1
ATOM 2009 N N . GLN A 1 268 ? -12.155 -10.158 17.083 1.00 95.06 268 GLN A N 1
ATOM 2010 C CA . GLN A 1 268 ? -12.313 -10.506 18.503 1.00 95.06 268 GLN A CA 1
ATOM 2011 C C . GLN A 1 268 ? -11.928 -9.338 19.423 1.00 95.06 268 GLN A C 1
ATOM 2013 O O . GLN A 1 268 ? -12.640 -9.050 20.395 1.00 95.06 268 GLN A O 1
ATOM 2018 N N . VAL A 1 269 ? -10.834 -8.639 19.096 1.00 95.50 269 VAL A N 1
ATOM 2019 C CA . VAL A 1 269 ? -10.398 -7.434 19.812 1.00 95.50 269 VAL A CA 1
ATOM 2020 C C . VAL A 1 269 ? -11.432 -6.318 19.659 1.00 95.50 269 VAL A C 1
ATOM 2022 O O . VAL A 1 269 ? -11.882 -5.786 20.671 1.00 95.50 269 VAL A O 1
ATOM 2025 N N . LEU A 1 270 ? -11.881 -6.018 18.434 1.00 94.31 270 LEU A N 1
ATOM 2026 C CA . LEU A 1 270 ? -12.887 -4.982 18.159 1.00 94.31 270 LEU A CA 1
ATOM 2027 C C . LEU A 1 270 ? -14.225 -5.266 18.849 1.00 94.31 270 LEU A C 1
ATOM 2029 O O . LEU A 1 270 ? -14.837 -4.352 19.397 1.00 94.31 270 LEU A O 1
ATOM 2033 N N . THR A 1 271 ? -14.662 -6.526 18.884 1.00 94.44 271 THR A N 1
ATOM 2034 C CA . THR A 1 271 ? -15.896 -6.930 19.577 1.00 94.44 271 THR A CA 1
ATOM 2035 C C . THR A 1 271 ? -15.780 -6.715 21.086 1.00 94.44 271 THR A C 1
ATOM 2037 O O . THR A 1 271 ? -16.675 -6.134 21.705 1.00 94.44 271 THR A O 1
ATOM 2040 N N . SER A 1 272 ? -14.668 -7.157 21.685 1.00 95.62 272 SER A N 1
ATOM 2041 C CA . SER A 1 272 ? -14.428 -7.024 23.129 1.00 95.62 272 SER A CA 1
ATOM 2042 C C . SER A 1 272 ? -14.294 -5.555 23.535 1.00 95.62 272 SER A C 1
ATOM 2044 O O . SER A 1 272 ? -14.973 -5.097 24.456 1.00 95.62 272 SER A O 1
ATOM 2046 N N . PHE A 1 273 ? -13.494 -4.797 22.782 1.00 95.19 273 PHE A N 1
ATOM 2047 C CA . PHE A 1 273 ? -13.332 -3.362 22.969 1.00 95.19 273 PHE A CA 1
ATOM 2048 C C . PHE A 1 273 ? -14.654 -2.615 22.786 1.00 95.19 273 PHE A C 1
ATOM 2050 O O . PHE A 1 273 ? -15.000 -1.796 23.627 1.00 95.19 273 PHE A O 1
ATOM 2057 N N . GLY A 1 274 ? -15.420 -2.899 21.729 1.00 93.00 274 GLY A N 1
ATOM 2058 C CA . GLY A 1 274 ? -16.694 -2.234 21.463 1.00 93.00 274 GLY A CA 1
ATOM 2059 C C . GLY A 1 274 ? -17.690 -2.424 22.607 1.00 93.00 274 GLY A C 1
ATOM 2060 O O . GLY A 1 274 ? -18.303 -1.460 23.060 1.00 93.00 274 GLY A O 1
ATOM 2061 N N . ALA A 1 275 ? -17.782 -3.645 23.144 1.00 93.19 275 ALA A N 1
ATOM 2062 C CA . ALA A 1 275 ? -18.623 -3.932 24.302 1.00 93.19 275 ALA A CA 1
ATOM 2063 C C . ALA A 1 275 ? -18.183 -3.158 25.558 1.00 93.19 275 ALA A C 1
ATOM 2065 O O . ALA A 1 275 ? -19.028 -2.747 26.356 1.00 93.19 275 ALA A O 1
ATOM 2066 N N . MET A 1 276 ? -16.876 -2.968 25.752 1.00 92.62 276 MET A N 1
ATOM 2067 C CA . MET A 1 276 ? -16.329 -2.167 26.846 1.00 92.62 276 MET A CA 1
ATOM 2068 C C . MET A 1 276 ? -16.587 -0.669 26.637 1.00 92.62 276 MET A C 1
ATOM 2070 O O . MET A 1 276 ? -17.089 -0.009 27.545 1.00 92.62 276 MET A O 1
ATOM 2074 N N . ALA A 1 277 ? -16.302 -0.151 25.442 1.00 90.81 277 ALA A N 1
ATOM 2075 C CA . ALA A 1 277 ? -16.522 1.235 25.038 1.00 90.81 277 ALA A CA 1
ATOM 2076 C C . ALA A 1 277 ? -17.978 1.672 25.276 1.00 90.81 277 ALA A C 1
ATOM 2078 O O . ALA A 1 277 ? -18.223 2.754 25.811 1.00 90.81 277 ALA A O 1
ATOM 2079 N N . ASP A 1 278 ? -18.939 0.793 24.976 1.00 91.50 278 ASP A N 1
ATOM 2080 C CA . ASP A 1 278 ? -20.365 1.041 25.216 1.00 91.50 278 ASP A CA 1
ATOM 2081 C C . ASP A 1 278 ? -20.723 1.125 26.710 1.00 91.50 278 ASP A C 1
ATOM 2083 O O . ASP A 1 278 ? -21.662 1.832 27.078 1.00 91.50 278 ASP A O 1
ATOM 2087 N N . ARG A 1 279 ? -19.986 0.426 27.587 1.00 93.06 279 ARG A N 1
ATOM 2088 C CA . ARG A 1 279 ? -20.210 0.459 29.043 1.00 93.06 279 ARG A CA 1
ATOM 2089 C C . ARG A 1 279 ? -19.644 1.713 29.701 1.00 93.06 279 ARG A C 1
ATOM 2091 O O . ARG A 1 279 ? -20.291 2.265 30.586 1.00 93.06 279 ARG A O 1
ATOM 2098 N N . ILE A 1 280 ? -18.440 2.121 29.307 1.00 89.88 280 ILE A N 1
ATOM 2099 C CA . ILE A 1 280 ? -17.681 3.191 29.978 1.00 89.88 280 ILE A CA 1
ATOM 2100 C C . ILE A 1 280 ? -18.004 4.590 29.431 1.00 89.88 280 ILE A C 1
ATOM 2102 O O . ILE A 1 280 ? -17.816 5.601 30.106 1.00 89.88 280 ILE A O 1
ATOM 2106 N N . GLY A 1 281 ? -18.534 4.657 28.206 1.00 88.62 281 GLY A N 1
ATOM 2107 C CA . GLY A 1 281 ?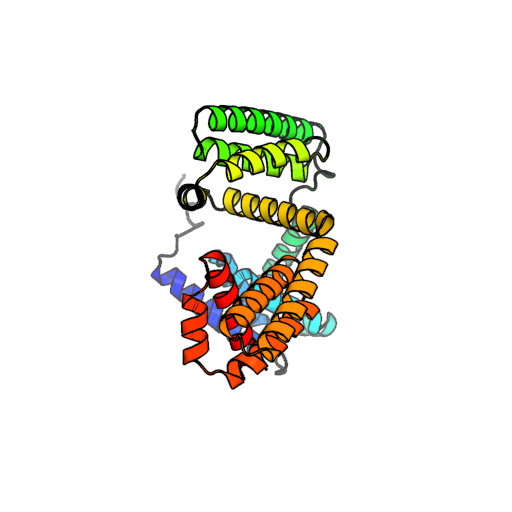 -18.924 5.899 27.553 1.00 88.62 281 GLY A CA 1
ATOM 2108 C C . GLY A 1 281 ? -17.746 6.762 27.062 1.00 88.62 281 GLY A C 1
ATOM 2109 O O . GLY A 1 281 ? -16.574 6.461 27.291 1.00 88.62 281 GLY A O 1
ATOM 2110 N N . PRO A 1 282 ? -18.045 7.876 26.369 1.00 87.38 282 PRO A N 1
ATOM 2111 C CA . PRO A 1 282 ? -17.041 8.683 25.669 1.00 87.38 282 PRO A CA 1
ATOM 2112 C C . PRO A 1 282 ? -16.064 9.419 26.597 1.00 87.38 282 PRO A C 1
ATOM 2114 O O . PRO A 1 282 ? -14.940 9.700 26.194 1.00 87.38 282 PRO A O 1
ATOM 2117 N N . GLY A 1 283 ? -16.472 9.730 27.833 1.00 87.31 283 GLY A N 1
ATOM 2118 C CA . GLY A 1 283 ? -15.618 10.423 28.801 1.00 87.31 283 GLY A CA 1
ATOM 2119 C C . GLY A 1 283 ? -14.443 9.564 29.271 1.00 87.31 283 GLY A C 1
ATOM 2120 O O . GLY A 1 283 ? -13.300 10.012 29.213 1.00 87.31 283 GLY A O 1
ATOM 2121 N N . GLU A 1 284 ? -14.711 8.318 29.676 1.00 86.25 284 GLU A N 1
ATOM 2122 C CA . GLU A 1 284 ? -13.658 7.374 30.078 1.00 86.25 284 GLU A CA 1
ATOM 2123 C C . GLU A 1 284 ? -12.766 6.986 28.892 1.00 86.25 284 GLU A C 1
ATOM 2125 O O . GLU A 1 284 ? -11.554 6.874 29.058 1.00 86.25 284 GLU A O 1
ATOM 2130 N N . LEU A 1 285 ? -13.330 6.867 27.683 1.00 88.62 285 LEU A N 1
ATOM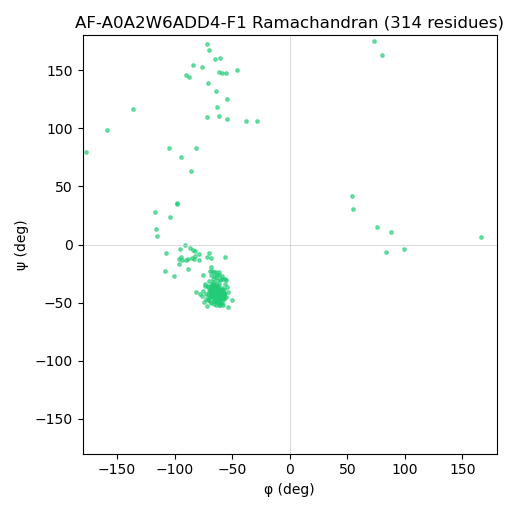 2131 C CA . LEU A 1 285 ? -12.549 6.641 26.461 1.00 88.62 285 LEU A CA 1
ATOM 2132 C C . LEU A 1 285 ? -11.562 7.782 26.182 1.00 88.62 285 LEU A C 1
ATOM 2134 O O . LEU A 1 285 ? -10.396 7.521 25.893 1.00 88.62 285 LEU A O 1
ATOM 2138 N N . ALA A 1 286 ? -12.006 9.039 26.290 1.00 86.31 286 ALA A N 1
ATOM 2139 C CA . ALA A 1 286 ? -11.138 10.199 26.092 1.00 86.31 286 ALA A CA 1
ATOM 2140 C C . ALA A 1 286 ? -10.026 10.262 27.151 1.00 86.31 286 ALA A C 1
ATOM 2142 O O . ALA A 1 286 ? -8.863 10.476 26.815 1.00 86.31 286 ALA A O 1
ATOM 2143 N N . GLN A 1 287 ? -10.363 10.003 28.418 1.00 84.44 287 GLN A N 1
ATOM 2144 C CA . GLN A 1 287 ? -9.385 9.982 29.507 1.00 84.44 287 GLN A CA 1
ATOM 2145 C C . GLN A 1 287 ? -8.360 8.851 29.344 1.00 84.44 287 GLN A C 1
ATOM 2147 O O . GLN A 1 287 ? -7.179 9.031 29.637 1.00 84.44 287 GLN A O 1
ATOM 2152 N N . ALA A 1 288 ? -8.796 7.684 28.871 1.00 80.75 288 ALA A N 1
ATOM 2153 C CA . ALA A 1 288 ? -7.898 6.579 28.584 1.00 80.75 288 ALA A CA 1
ATOM 2154 C C . ALA A 1 288 ? -6.957 6.901 27.422 1.00 80.75 288 ALA A C 1
ATOM 2156 O O . ALA A 1 288 ? -5.763 6.663 27.552 1.00 80.75 288 ALA A O 1
ATOM 2157 N N . HIS A 1 289 ? -7.464 7.503 26.341 1.00 86.19 289 HIS A N 1
ATOM 2158 C CA . HIS A 1 289 ? -6.647 7.952 25.212 1.00 86.19 289 HIS A CA 1
ATOM 2159 C C . HIS A 1 289 ? -5.542 8.932 25.640 1.00 86.19 289 HIS A C 1
ATOM 2161 O O . HIS A 1 289 ? -4.398 8.802 25.209 1.00 86.19 289 HIS A O 1
ATOM 2167 N N . GLU A 1 290 ? -5.848 9.878 26.533 1.00 86.38 290 GLU A N 1
ATOM 2168 C CA . GLU A 1 290 ? -4.853 10.814 27.080 1.00 86.38 290 GLU A CA 1
ATOM 2169 C C . GLU A 1 290 ? -3.757 10.123 27.908 1.00 86.38 290 GLU A C 1
ATOM 2171 O O . GLU A 1 290 ? -2.634 10.625 27.974 1.00 86.38 290 GLU A O 1
ATOM 2176 N N . GLY A 1 291 ? -4.068 8.980 28.527 1.00 81.56 291 GLY A N 1
ATOM 2177 C CA . GLY A 1 291 ? -3.140 8.203 29.350 1.00 81.56 291 GLY A CA 1
ATOM 2178 C C . GLY A 1 291 ? -2.203 7.270 28.576 1.00 81.56 291 GLY A C 1
ATOM 2179 O O . GLY A 1 291 ? -1.340 6.648 29.197 1.00 81.56 291 GLY A O 1
ATOM 2180 N N . LEU A 1 292 ? -2.363 7.149 27.255 1.00 80.44 292 LEU A N 1
ATOM 2181 C CA . LEU A 1 292 ? -1.511 6.319 26.401 1.00 80.44 292 LEU A CA 1
ATOM 2182 C C . LEU A 1 292 ? -0.240 7.068 25.977 1.00 80.44 292 LEU A C 1
ATOM 2184 O O . LEU A 1 292 ? -0.215 8.297 25.893 1.00 80.44 292 LEU A O 1
ATOM 2188 N N . ASP A 1 293 ? 0.820 6.319 25.675 1.00 81.75 293 ASP A N 1
ATOM 2189 C CA . ASP A 1 293 ? 1.974 6.865 24.957 1.00 81.75 293 ASP A CA 1
ATOM 2190 C C . ASP A 1 293 ? 1.630 7.122 23.474 1.00 81.75 293 ASP A C 1
ATOM 2192 O O . ASP A 1 293 ? 0.550 6.768 23.002 1.00 81.75 293 ASP A O 1
ATOM 2196 N N . GLU A 1 294 ? 2.523 7.766 22.717 1.00 79.81 294 GLU A N 1
ATOM 2197 C CA . GLU A 1 294 ? 2.243 8.151 21.321 1.00 79.81 294 GLU A CA 1
ATOM 2198 C C . GLU A 1 294 ? 1.894 6.950 20.427 1.00 79.81 294 GLU A C 1
ATOM 2200 O O . GLU A 1 294 ? 0.963 7.015 19.625 1.00 79.81 294 GLU A O 1
ATOM 2205 N N . ARG A 1 295 ? 2.574 5.812 20.614 1.00 74.12 295 ARG A N 1
ATOM 2206 C CA . ARG A 1 295 ? 2.267 4.579 19.877 1.00 74.12 295 ARG A CA 1
ATOM 2207 C C . ARG A 1 295 ? 0.891 4.032 20.262 1.00 74.12 295 ARG A C 1
ATOM 2209 O O . ARG A 1 295 ? 0.115 3.650 19.385 1.00 74.12 295 ARG A O 1
ATOM 2216 N N . GLY A 1 296 ? 0.578 4.007 21.553 1.00 74.94 296 GLY A N 1
ATOM 2217 C CA . GLY A 1 296 ? -0.714 3.587 22.077 1.00 74.94 296 GLY A CA 1
ATOM 2218 C C . GLY A 1 296 ? -1.852 4.472 21.579 1.00 74.94 296 GLY A C 1
ATOM 2219 O O . GLY A 1 296 ? -2.891 3.941 21.200 1.00 74.94 296 GLY A O 1
ATOM 2220 N N . LYS A 1 297 ? -1.652 5.793 21.487 1.00 82.94 297 LYS A N 1
ATOM 2221 C CA . LYS A 1 297 ? -2.637 6.731 20.921 1.00 82.94 297 LYS A CA 1
ATOM 2222 C C . LYS A 1 297 ? -2.948 6.425 19.460 1.00 82.94 297 LYS A C 1
ATOM 2224 O O . LYS A 1 297 ? -4.120 6.364 19.099 1.00 82.94 297 LYS A O 1
ATOM 2229 N N . VAL A 1 298 ? -1.929 6.175 18.631 1.00 80.81 298 VAL A N 1
ATOM 2230 C CA . VAL A 1 298 ? -2.131 5.802 17.217 1.00 80.81 298 VAL A CA 1
ATOM 2231 C C . VAL A 1 298 ? -2.923 4.499 17.111 1.00 80.81 298 VAL A C 1
ATOM 2233 O O . VAL A 1 298 ? -3.943 4.457 16.423 1.00 80.81 298 VAL A O 1
ATOM 2236 N N . ALA A 1 299 ? -2.515 3.456 17.841 1.00 76.75 299 ALA A N 1
ATOM 2237 C CA . ALA A 1 299 ? -3.220 2.174 17.849 1.00 76.75 299 ALA A CA 1
ATOM 2238 C C . ALA A 1 299 ? -4.669 2.312 18.350 1.00 76.75 299 ALA A C 1
ATOM 2240 O O . ALA A 1 299 ? -5.586 1.721 17.783 1.00 76.75 299 ALA A O 1
ATOM 2241 N N . PHE A 1 300 ? -4.890 3.134 19.375 1.00 86.44 300 PHE A N 1
ATOM 2242 C CA . PHE A 1 300 ? -6.213 3.422 19.918 1.00 86.44 300 PHE A CA 1
ATOM 2243 C C . PHE A 1 300 ? -7.096 4.174 18.917 1.00 86.44 300 PHE A C 1
ATOM 2245 O O . PHE A 1 300 ? -8.257 3.813 18.734 1.00 86.44 300 PHE A O 1
ATOM 2252 N N . GLN A 1 301 ? -6.554 5.174 18.218 1.00 87.50 301 GLN A N 1
ATOM 2253 C CA . GLN A 1 301 ? -7.276 5.902 17.177 1.00 87.50 301 GLN A CA 1
ATOM 2254 C C . GLN A 1 301 ? -7.640 4.989 15.999 1.00 87.50 301 GLN A C 1
ATOM 2256 O O . GLN A 1 301 ? -8.761 5.068 15.501 1.00 87.50 301 GLN A O 1
ATOM 2261 N N . MET A 1 302 ? -6.739 4.091 15.584 1.00 81.19 302 MET A N 1
ATOM 2262 C CA . MET A 1 302 ? -7.040 3.076 14.567 1.00 81.19 302 MET A CA 1
ATOM 2263 C C . MET A 1 302 ? -8.179 2.157 15.012 1.00 81.19 302 MET A C 1
ATOM 2265 O O . MET A 1 302 ? -9.081 1.870 14.229 1.00 81.19 302 MET A O 1
ATOM 2269 N N . LEU A 1 303 ? -8.164 1.737 16.277 1.00 87.94 303 LEU A N 1
ATOM 2270 C CA . LEU A 1 303 ? -9.184 0.869 16.853 1.00 87.94 303 LEU A CA 1
ATOM 2271 C C . LEU A 1 303 ? -10.554 1.571 16.899 1.00 87.94 303 LEU A C 1
ATOM 2273 O O . LEU A 1 303 ? -11.559 0.985 16.497 1.00 87.94 303 LEU A O 1
ATOM 2277 N N . LEU A 1 304 ? -10.598 2.848 17.296 1.00 88.81 304 LEU A N 1
ATOM 2278 C CA . LEU A 1 304 ? -11.814 3.665 17.240 1.00 88.81 304 LEU A CA 1
ATOM 2279 C C . LEU A 1 304 ? -12.342 3.832 15.810 1.00 88.81 304 LEU A C 1
ATOM 2281 O O . LEU A 1 304 ? -13.546 3.695 15.596 1.00 88.81 304 LEU A O 1
ATOM 2285 N N . SER A 1 305 ? -11.466 4.112 14.842 1.00 87.06 305 SER A N 1
ATOM 2286 C CA . SER A 1 305 ? -11.851 4.246 13.432 1.00 87.06 305 SER A CA 1
ATOM 2287 C C . SER A 1 305 ? -12.411 2.935 12.871 1.00 87.06 305 SER A C 1
ATOM 2289 O O . SER A 1 305 ? -13.476 2.946 12.259 1.00 87.06 305 SER A O 1
ATOM 2291 N N . ALA A 1 306 ? -11.759 1.801 13.148 1.00 82.94 306 ALA A N 1
ATOM 2292 C CA . ALA A 1 306 ? -12.226 0.479 12.731 1.00 82.94 306 ALA A CA 1
ATOM 2293 C C . ALA A 1 306 ? -13.571 0.110 13.382 1.00 82.94 306 ALA A C 1
ATOM 2295 O O . ALA A 1 306 ? -14.462 -0.428 12.726 1.00 82.94 306 ALA A O 1
ATOM 2296 N N . LEU A 1 307 ? -13.762 0.447 14.663 1.00 86.56 307 LEU A N 1
ATOM 2297 C CA . LEU A 1 307 ? -15.043 0.253 15.341 1.00 86.56 307 LEU A CA 1
ATOM 2298 C C . LEU A 1 307 ? -16.147 1.134 14.740 1.00 86.56 307 LEU A C 1
ATOM 2300 O O . LEU A 1 307 ? -17.283 0.682 14.614 1.00 86.56 307 LEU A O 1
ATOM 2304 N N . ALA A 1 308 ? -15.835 2.384 14.393 1.00 84.81 308 ALA A N 1
ATOM 2305 C CA . ALA A 1 308 ? -16.786 3.292 13.760 1.00 84.81 308 ALA A CA 1
ATOM 2306 C C . ALA A 1 308 ? -17.207 2.782 12.377 1.00 84.81 308 ALA A C 1
ATOM 2308 O O . ALA A 1 308 ? -18.395 2.786 12.071 1.00 84.81 308 ALA A O 1
ATOM 2309 N N . GLU A 1 309 ? -16.258 2.281 11.586 1.00 85.19 309 GLU A N 1
ATOM 2310 C CA . GLU A 1 309 ? -16.526 1.683 10.279 1.00 85.19 309 GLU A CA 1
ATOM 2311 C C . GLU A 1 309 ? -17.407 0.433 10.383 1.00 85.19 309 GLU A C 1
ATOM 2313 O O . GLU A 1 309 ? -18.386 0.319 9.651 1.00 85.19 309 GLU A O 1
ATOM 2318 N N . LEU A 1 310 ? -17.139 -0.452 11.350 1.00 78.44 310 LEU A N 1
ATOM 2319 C CA . LEU A 1 310 ? -17.997 -1.610 11.620 1.00 78.44 310 LEU A CA 1
ATOM 2320 C C . LEU A 1 310 ? -19.397 -1.232 12.101 1.00 78.44 310 LEU A C 1
ATOM 2322 O O . LEU A 1 310 ? -20.300 -2.050 12.005 1.00 78.44 310 LEU A O 1
ATOM 2326 N N . ARG A 1 311 ? -19.586 -0.048 12.686 1.00 81.19 311 ARG A N 1
ATOM 2327 C CA . ARG A 1 311 ? -20.883 0.412 13.204 1.00 81.19 311 ARG A CA 1
ATOM 2328 C C . ARG A 1 311 ? -21.646 1.279 12.209 1.00 81.19 311 ARG A C 1
ATOM 2330 O O . ARG A 1 311 ? -22.768 1.666 12.529 1.00 81.19 311 ARG A O 1
ATOM 2337 N N . ASP A 1 312 ? -21.064 1.595 11.054 1.00 77.50 312 ASP A N 1
ATOM 2338 C CA . ASP A 1 312 ? -21.687 2.441 10.043 1.00 77.50 312 ASP A CA 1
ATOM 2339 C C . ASP A 1 312 ? -22.833 1.686 9.338 1.00 77.50 312 ASP A C 1
ATOM 2341 O O . ASP A 1 312 ? -22.580 0.766 8.556 1.00 77.50 312 ASP A O 1
ATOM 2345 N N . PRO A 1 313 ? -24.107 2.059 9.575 1.00 50.72 313 PRO A N 1
ATOM 2346 C CA . PRO A 1 313 ? -25.249 1.387 8.965 1.00 50.72 313 PRO A CA 1
ATOM 2347 C C . PRO A 1 313 ? -25.347 1.617 7.452 1.00 50.72 313 PRO A C 1
ATOM 2349 O O . PRO A 1 313 ? -26.155 0.959 6.810 1.00 50.72 313 PRO A O 1
ATOM 2352 N N . ALA A 1 314 ? -24.577 2.546 6.873 1.00 49.91 314 ALA A N 1
ATOM 2353 C CA . ALA A 1 314 ? -24.515 2.734 5.425 1.00 49.91 314 ALA A CA 1
ATOM 2354 C C . ALA A 1 314 ? -23.615 1.699 4.722 1.00 49.91 314 ALA A C 1
ATOM 2356 O O . ALA A 1 314 ? -23.664 1.594 3.497 1.00 49.91 314 ALA A O 1
ATOM 2357 N N . LYS A 1 315 ? -22.795 0.957 5.482 1.00 51.53 315 LYS A N 1
ATOM 2358 C CA . LYS A 1 315 ? -21.862 -0.063 4.977 1.00 51.53 315 LYS A CA 1
ATOM 2359 C C . LYS A 1 315 ? -22.291 -1.510 5.284 1.00 51.53 315 LYS A C 1
ATOM 2361 O O . LYS A 1 315 ? -21.638 -2.427 4.791 1.00 51.53 315 LYS A O 1
ATOM 2366 N N . MET A 1 316 ? -23.345 -1.714 6.087 1.00 43.44 316 MET A N 1
ATOM 2367 C CA . MET A 1 316 ? -23.967 -3.025 6.368 1.00 43.44 316 MET A CA 1
ATOM 2368 C C . MET A 1 316 ? -25.150 -3.303 5.443 1.00 43.44 316 MET A C 1
ATOM 2370 O O . MET A 1 316 ? -25.324 -4.485 5.075 1.00 43.44 316 MET A O 1
#

pLDDT: mean 81.67, std 13.51, range [37.12, 97.69]